Protein AF-A0A9Q4KVQ5-F1 (afdb_monomer_lite)

InterPro domains:
  IPR019215 Protein of unknown function DUF2115 [MF_00763] (69-235)
  IPR019215 Protein of unknown function DUF2115 [PF09888] (71-233)

Radius of gyration: 21.78 Å; chains: 1; bounding box: 65×69×41 Å

Sequence (263 aa):
MAGIFSRLQARIFGNNRPEDTTYRPEIDCIVDTASVTCRDTLPSGQVLPAYRDSLVHIQTFWKTAETSRDKEALLPLLSDHVREYPQETLRQMMVNFERKTRDIPTDYRDPLLTAVHEEIFDTHHRLMTEGSYEGERHWRKTSLREGFTEYCIMVQRATTRKAEEKDPSILSLHYALACYAMYIEDGPGHPVETPFPGGLSVEQDGRIYYCPVRDHADDVPFALCPFCPAVQTTGVHLIRDPQERARIQKQAYIDNYFTNFKG

Organism: NCBI:txid348610

Foldseek 3Di:
DPPPVVVVVDVVDDDDDDDDDDDDDPQPQQQLLLRDPPDPPDQPLDFDPVQPVVLVVLLVLLVCLLPDFFLLVNLLSLLVLLVPDDPVLLVVSLVSNCVVCVPPDCVQSVLLSVQVCCLRPVLNVVSNVVSPDPDDDPRNGPTWDPCSSVLSVLLSVVLRSCSSPDHSVSVSSLSSSLCCQCGVVVHFSTDFQNDGPPQATWHDDPSAIEDCCLVVCPVDRSDCSVRTSHDHQDDLSVDNDPVVSVVVVVVVVVVVVVVVVPD

Secondary structure (DSSP, 8-state):
--SSTHHHHTTTSPPPPP--------TTSSS-TT-----S----SS--GGGHHHHHHHHHHHHHHTT--BHHHHHHHHHHHHHTS-HHHHHHHHHHHHHHHTTS-HHHHHHHHHHHHIIIIIHHHHHHHHHH--S--TTTTPBPPTTHHHHHHHHHHHHHHHHTTS-SHHHHHHHHHHHIIIIIS---SS-TT-EETTTEE-EEETTEEEETTTT-GGGSTT-SGGG-SPEEP-GGGG---HHHHHHHHHHHHHHHHHHHT--

Structure (mmCIF, N/CA/C/O backbone):
data_AF-A0A9Q4KVQ5-F1
#
_entry.id   AF-A0A9Q4KVQ5-F1
#
loop_
_atom_site.group_PDB
_atom_site.id
_atom_site.type_symbol
_atom_site.label_atom_id
_atom_site.label_alt_id
_atom_site.label_comp_id
_atom_site.label_asym_id
_atom_site.label_entity_id
_atom_site.label_seq_id
_atom_site.pdbx_PDB_ins_code
_atom_site.Cartn_x
_atom_site.Cartn_y
_atom_site.Cartn_z
_atom_site.occupancy
_atom_site.B_iso_or_equiv
_atom_site.auth_seq_id
_atom_site.auth_comp_id
_atom_site.auth_asym_id
_atom_site.auth_atom_id
_atom_site.pdbx_PDB_model_num
ATOM 1 N N . MET A 1 1 ? -25.588 -49.553 4.359 1.00 44.09 1 MET A N 1
ATOM 2 C CA . MET A 1 1 ? -25.155 -48.149 4.516 1.00 44.09 1 MET A CA 1
ATOM 3 C C . MET A 1 1 ? -23.630 -48.078 4.639 1.00 44.09 1 MET A C 1
ATOM 5 O O . MET A 1 1 ? -23.123 -47.962 5.740 1.00 44.09 1 MET A O 1
ATOM 9 N N . ALA A 1 2 ? -22.897 -48.207 3.528 1.00 37.19 2 ALA A N 1
ATOM 10 C CA . ALA A 1 2 ? -21.431 -48.031 3.498 1.00 37.19 2 ALA A CA 1
ATOM 11 C C . ALA A 1 2 ? -20.876 -47.740 2.079 1.00 37.19 2 ALA A C 1
ATOM 13 O O . ALA A 1 2 ? -19.680 -47.841 1.848 1.00 37.19 2 ALA A O 1
ATOM 14 N N . GLY A 1 3 ? -21.732 -47.410 1.099 1.00 33.97 3 GLY A N 1
ATOM 15 C CA . GLY A 1 3 ? -21.356 -47.413 -0.328 1.00 33.97 3 GLY A CA 1
ATOM 16 C C . GLY A 1 3 ? -21.439 -46.070 -1.059 1.00 33.97 3 GLY A C 1
ATOM 17 O O . GLY A 1 3 ? -21.139 -46.021 -2.246 1.00 33.97 3 GLY A O 1
ATOM 18 N N . ILE A 1 4 ? -21.852 -44.991 -0.384 1.00 34.69 4 ILE A N 1
ATOM 19 C CA . ILE A 1 4 ? -22.074 -43.674 -1.018 1.00 34.69 4 ILE A CA 1
ATOM 20 C C . ILE A 1 4 ? -20.974 -42.667 -0.630 1.00 34.69 4 ILE A C 1
ATOM 22 O O . ILE A 1 4 ? -20.577 -41.852 -1.456 1.00 34.69 4 ILE A O 1
ATOM 26 N N . PHE A 1 5 ? -20.366 -42.802 0.555 1.00 32.84 5 PHE A N 1
ATOM 27 C CA . PHE A 1 5 ? -19.267 -41.932 1.005 1.00 32.84 5 PHE A CA 1
ATOM 28 C C . PHE A 1 5 ? -17.911 -42.205 0.327 1.00 32.84 5 PHE A C 1
ATOM 30 O O . PHE A 1 5 ? -17.070 -41.316 0.261 1.00 32.84 5 PHE A O 1
ATOM 37 N N . SER A 1 6 ? -17.704 -43.389 -0.259 1.00 34.03 6 SER A N 1
ATOM 38 C CA . SER A 1 6 ? -16.439 -43.742 -0.930 1.00 34.03 6 SER A CA 1
ATOM 39 C C . SER A 1 6 ? -16.289 -43.126 -2.333 1.00 34.03 6 SER A C 1
ATOM 41 O O . SER A 1 6 ? -15.173 -43.006 -2.835 1.00 34.03 6 SER A O 1
ATOM 43 N N . ARG A 1 7 ? -17.384 -42.681 -2.969 1.00 31.86 7 ARG A N 1
ATOM 44 C CA . ARG A 1 7 ? -17.347 -42.123 -4.336 1.00 31.86 7 ARG A CA 1
ATOM 45 C C . ARG A 1 7 ? -17.158 -40.603 -4.397 1.00 31.86 7 ARG A C 1
ATOM 47 O O . ARG A 1 7 ? -16.869 -40.097 -5.477 1.00 31.86 7 ARG A O 1
ATOM 54 N N . LEU A 1 8 ? -17.253 -39.888 -3.270 1.00 31.81 8 LEU A N 1
ATOM 55 C CA . LEU A 1 8 ? -16.943 -38.451 -3.209 1.00 31.81 8 LEU A CA 1
ATOM 56 C C . LEU A 1 8 ? -15.454 -38.156 -2.954 1.00 31.81 8 LEU A C 1
ATOM 58 O O . LEU A 1 8 ? -14.960 -37.143 -3.435 1.00 31.81 8 LEU A O 1
ATOM 62 N N . GLN A 1 9 ? -14.708 -39.045 -2.289 1.00 31.36 9 GLN A N 1
ATOM 63 C CA . GLN A 1 9 ? -13.268 -38.839 -2.051 1.00 31.36 9 GLN A CA 1
ATOM 64 C C . GLN A 1 9 ? -12.399 -39.033 -3.307 1.00 31.36 9 GLN A C 1
ATOM 66 O O . GLN A 1 9 ? -11.375 -38.373 -3.449 1.00 31.36 9 GLN A O 1
ATOM 71 N N . ALA A 1 10 ? -12.824 -39.868 -4.260 1.00 30.77 10 ALA A N 1
ATOM 72 C CA . ALA A 1 10 ? -12.047 -40.163 -5.471 1.00 30.77 10 ALA A CA 1
ATOM 73 C C . ALA A 1 10 ? -12.133 -39.081 -6.570 1.00 30.77 10 ALA A C 1
ATOM 75 O O . ALA A 1 10 ? -11.389 -39.140 -7.544 1.00 30.77 10 ALA A O 1
ATOM 76 N N . ARG A 1 11 ? -13.031 -38.093 -6.436 1.00 32.03 11 ARG A N 1
ATOM 77 C CA . ARG A 1 11 ? -13.127 -36.943 -7.359 1.00 32.03 11 ARG A CA 1
ATOM 78 C C . ARG A 1 11 ? -12.377 -35.700 -6.875 1.00 32.03 11 ARG A C 1
ATOM 80 O O . ARG A 1 11 ? -12.200 -34.780 -7.662 1.00 32.03 11 ARG A O 1
ATOM 87 N N . ILE A 1 12 ? -11.945 -35.686 -5.613 1.00 36.22 12 ILE A N 1
ATOM 88 C CA . ILE A 1 12 ? -11.230 -34.561 -4.991 1.00 36.22 12 ILE A CA 1
ATOM 89 C C . ILE A 1 12 ? -9.706 -34.756 -5.091 1.00 36.22 12 ILE A C 1
ATOM 91 O O . ILE A 1 12 ? -8.974 -33.783 -5.220 1.00 36.22 12 ILE A O 1
ATOM 95 N N . PHE A 1 13 ? -9.229 -36.005 -5.135 1.00 35.38 13 PHE A N 1
ATOM 96 C CA . PHE A 1 13 ? -7.810 -36.340 -5.292 1.00 35.38 13 PHE A CA 1
ATOM 97 C C . PHE A 1 13 ? -7.594 -37.137 -6.582 1.00 35.38 13 PHE A C 1
ATOM 99 O O . PHE A 1 13 ? -7.582 -38.368 -6.587 1.00 35.38 13 PHE A O 1
ATOM 106 N N . GLY A 1 14 ? -7.495 -36.424 -7.704 1.00 29.69 14 GLY A N 1
ATOM 107 C CA . GLY A 1 14 ? -7.170 -37.011 -9.000 1.00 29.69 14 GLY A CA 1
ATOM 108 C C . GLY A 1 14 ? -5.769 -37.628 -9.005 1.00 29.69 14 GLY A C 1
ATOM 109 O O . GLY A 1 14 ? -4.799 -36.998 -8.594 1.00 29.69 14 GLY A O 1
ATOM 110 N N . ASN A 1 15 ? -5.689 -38.869 -9.489 1.00 28.62 15 ASN A N 1
ATOM 111 C CA . ASN A 1 15 ? -4.456 -39.597 -9.779 1.00 28.62 15 ASN A CA 1
ATOM 112 C C . ASN A 1 15 ? -3.503 -38.766 -10.653 1.00 28.62 15 ASN A C 1
ATOM 114 O O . ASN A 1 15 ? -3.808 -38.480 -11.811 1.00 28.62 15 ASN A O 1
ATOM 118 N N . ASN A 1 16 ? -2.321 -38.472 -10.115 1.00 32.53 16 ASN A N 1
ATOM 119 C CA . ASN A 1 16 ? -1.186 -37.936 -10.855 1.00 32.53 16 ASN A CA 1
ATOM 120 C C . ASN A 1 16 ? -0.729 -38.932 -11.935 1.00 32.53 16 ASN A C 1
ATOM 122 O O . ASN A 1 16 ? -0.282 -40.036 -11.619 1.00 32.53 16 ASN A O 1
ATOM 126 N N . ARG A 1 17 ? -0.787 -38.521 -13.206 1.00 29.41 17 ARG A N 1
ATOM 127 C CA . ARG A 1 17 ? 0.141 -39.002 -14.238 1.00 29.41 17 ARG A CA 1
ATOM 128 C C . ARG A 1 17 ? 1.235 -37.943 -14.419 1.00 29.41 17 ARG A C 1
ATOM 130 O O . ARG A 1 17 ? 0.891 -36.764 -14.476 1.00 29.41 17 ARG A O 1
ATOM 137 N N . PRO A 1 18 ? 2.518 -38.331 -14.493 1.00 40.62 18 PRO A N 1
ATOM 138 C CA . PRO A 1 18 ? 3.602 -37.409 -14.782 1.00 40.62 18 PRO A CA 1
ATOM 139 C C . PRO A 1 18 ? 3.714 -37.269 -16.301 1.00 40.62 18 PRO A C 1
ATOM 141 O O . PRO A 1 18 ? 3.852 -38.286 -16.966 1.00 40.62 18 PRO A O 1
ATOM 144 N N . GLU A 1 19 ? 3.584 -36.048 -16.818 1.00 35.78 19 GLU A N 1
ATOM 145 C CA . GLU A 1 19 ? 4.100 -35.545 -18.110 1.00 35.78 19 GLU A CA 1
ATOM 146 C C . GLU A 1 19 ? 3.252 -34.340 -18.544 1.00 35.78 19 GLU A C 1
ATOM 148 O O . GLU A 1 19 ? 2.306 -34.473 -19.310 1.00 35.78 19 GLU A O 1
ATOM 153 N N . ASP A 1 20 ? 3.568 -33.169 -17.988 1.00 29.89 20 ASP A N 1
ATOM 154 C CA . ASP A 1 20 ? 3.761 -31.941 -18.770 1.00 29.89 20 ASP A CA 1
ATOM 155 C C . ASP A 1 20 ? 4.492 -30.924 -17.879 1.00 29.89 20 ASP A C 1
ATOM 157 O O . ASP A 1 20 ? 3.926 -30.225 -17.037 1.00 29.89 20 ASP A O 1
ATOM 161 N N . THR A 1 21 ? 5.816 -30.950 -17.961 1.00 43.81 21 THR A N 1
ATOM 162 C CA . THR A 1 21 ? 6.692 -29.981 -17.312 1.00 43.81 21 THR A CA 1
ATOM 163 C C . THR A 1 21 ? 6.899 -28.826 -18.276 1.00 43.81 21 THR A C 1
ATOM 165 O O . THR A 1 21 ? 7.643 -29.016 -19.233 1.00 43.81 21 THR A O 1
ATOM 168 N N . THR A 1 22 ? 6.297 -27.656 -18.024 1.00 34.09 22 THR A N 1
ATOM 169 C CA . THR A 1 22 ? 6.915 -26.308 -18.168 1.00 34.09 22 THR A CA 1
ATOM 170 C C . THR A 1 22 ? 5.890 -25.166 -18.136 1.00 34.09 22 THR A C 1
ATOM 172 O O . THR A 1 22 ? 5.761 -24.397 -19.077 1.00 34.09 22 THR A O 1
ATOM 175 N N . TYR A 1 23 ? 5.207 -24.977 -17.004 1.00 34.03 23 TYR A N 1
ATOM 176 C CA . TYR A 1 23 ? 4.796 -23.633 -16.579 1.00 34.03 23 TYR A CA 1
ATOM 177 C C . TYR A 1 23 ? 4.537 -23.643 -15.072 1.00 34.03 23 TYR A C 1
ATOM 179 O O . TYR A 1 23 ? 3.523 -24.153 -14.601 1.00 34.03 23 TYR A O 1
ATOM 187 N N . ARG A 1 24 ? 5.495 -23.130 -14.299 1.00 26.45 24 ARG A N 1
ATOM 188 C CA . ARG A 1 24 ? 5.268 -22.738 -12.908 1.00 26.45 24 ARG A CA 1
ATOM 189 C C . ARG A 1 24 ? 5.280 -21.215 -12.907 1.00 26.45 24 ARG A C 1
ATOM 191 O O . ARG A 1 24 ? 6.375 -20.660 -12.941 1.00 26.45 24 ARG A O 1
ATOM 198 N N . PRO A 1 25 ? 4.126 -20.530 -12.943 1.00 36.28 25 PRO A N 1
ATOM 199 C CA . PRO A 1 25 ? 4.148 -19.127 -12.601 1.00 36.28 25 PRO A CA 1
ATOM 200 C C . PRO A 1 25 ? 4.515 -19.094 -11.120 1.00 36.28 25 PRO A C 1
ATOM 202 O O . PRO A 1 25 ? 3.883 -19.755 -10.299 1.00 36.28 25 PRO A O 1
ATOM 205 N N . GLU A 1 26 ? 5.598 -18.415 -10.790 1.00 33.81 26 GLU A N 1
ATOM 206 C CA . GLU A 1 26 ? 5.865 -17.963 -9.433 1.00 33.81 26 GLU A CA 1
ATOM 207 C C . GLU A 1 26 ? 4.667 -17.077 -9.057 1.00 33.81 26 GLU A C 1
ATOM 209 O O . GLU A 1 26 ? 4.559 -15.929 -9.485 1.00 33.81 26 GLU A O 1
ATOM 214 N N . ILE A 1 27 ? 3.687 -17.682 -8.380 1.00 33.88 27 ILE A N 1
ATOM 215 C CA . ILE A 1 27 ? 2.359 -17.119 -8.088 1.00 33.88 27 ILE A CA 1
ATOM 216 C C . ILE A 1 27 ? 2.461 -15.842 -7.233 1.00 33.88 27 ILE A C 1
ATOM 218 O O . ILE A 1 27 ? 1.541 -15.029 -7.235 1.00 33.88 27 ILE A O 1
ATOM 222 N N . ASP A 1 28 ? 3.616 -15.597 -6.616 1.00 34.62 28 ASP A N 1
ATOM 223 C CA . ASP A 1 28 ? 3.754 -14.663 -5.502 1.00 34.62 28 ASP A CA 1
ATOM 224 C C . ASP A 1 28 ? 4.573 -13.395 -5.796 1.00 34.62 28 ASP A C 1
ATOM 226 O O . ASP A 1 28 ? 4.763 -12.557 -4.920 1.00 34.62 28 ASP A O 1
ATOM 230 N N . CYS A 1 29 ? 5.036 -13.193 -7.034 1.00 36.41 29 CYS A N 1
ATOM 231 C CA . CYS A 1 29 ? 5.890 -12.042 -7.382 1.00 36.41 29 CYS A CA 1
ATOM 232 C C . CYS A 1 29 ? 5.187 -10.969 -8.230 1.00 36.41 29 CYS A C 1
ATOM 234 O O . CYS A 1 29 ? 5.808 -9.972 -8.608 1.00 36.41 29 CYS A O 1
ATOM 236 N N . ILE A 1 30 ? 3.919 -11.193 -8.587 1.00 37.50 30 ILE A N 1
ATOM 237 C CA . ILE A 1 30 ? 3.242 -10.420 -9.636 1.00 37.50 30 ILE A CA 1
ATOM 238 C C . ILE A 1 30 ? 2.413 -9.277 -9.050 1.00 37.50 30 ILE A C 1
ATOM 240 O O . ILE A 1 30 ? 2.390 -8.225 -9.669 1.00 37.50 30 ILE A O 1
ATOM 244 N N . VAL A 1 31 ? 1.789 -9.418 -7.876 1.00 42.97 31 VAL A N 1
ATOM 245 C CA . VAL A 1 31 ? 0.803 -8.423 -7.388 1.00 42.97 31 VAL A CA 1
ATOM 246 C C . VAL A 1 31 ? 1.419 -7.331 -6.511 1.00 42.97 31 VAL A C 1
ATOM 248 O O . VAL A 1 31 ? 0.851 -6.257 -6.357 1.00 42.97 31 VAL A O 1
ATOM 251 N N . ASP A 1 32 ? 2.624 -7.539 -5.992 1.00 46.91 32 ASP A N 1
ATOM 252 C CA . ASP A 1 32 ? 3.334 -6.463 -5.321 1.00 46.91 32 ASP A CA 1
ATOM 253 C C . ASP A 1 32 ? 4.036 -5.601 -6.388 1.00 46.91 32 ASP A C 1
ATOM 255 O O . ASP A 1 32 ? 5.058 -5.959 -6.989 1.00 46.91 32 ASP A O 1
ATOM 259 N N . THR A 1 33 ? 3.423 -4.449 -6.677 1.00 44.84 33 THR A N 1
ATOM 260 C CA . THR A 1 33 ? 3.894 -3.490 -7.687 1.00 44.84 33 THR A CA 1
ATOM 261 C C . THR A 1 33 ? 5.347 -3.067 -7.450 1.00 44.84 33 THR A C 1
ATOM 263 O O . THR A 1 33 ? 6.070 -2.737 -8.405 1.00 44.84 33 THR A O 1
ATOM 266 N N . ALA A 1 34 ? 5.826 -3.187 -6.210 1.00 38.66 34 ALA A N 1
ATOM 267 C CA . ALA A 1 34 ? 7.185 -2.888 -5.814 1.00 38.66 34 ALA A CA 1
ATOM 268 C C . ALA A 1 34 ? 8.076 -4.123 -5.591 1.00 38.66 34 ALA A C 1
ATOM 270 O O . ALA A 1 34 ? 9.306 -3.971 -5.592 1.00 38.66 34 ALA A O 1
ATOM 271 N N . SER A 1 35 ? 7.501 -5.332 -5.521 1.00 42.50 35 SER A N 1
ATOM 272 C CA . SER A 1 35 ? 8.243 -6.592 -5.438 1.00 42.50 35 SER A CA 1
ATOM 273 C C . SER A 1 35 ? 9.129 -6.775 -6.655 1.00 42.50 35 SER A C 1
ATOM 275 O O . SER A 1 35 ? 8.736 -6.931 -7.815 1.00 42.50 35 SER A O 1
ATOM 277 N N . VAL A 1 36 ? 10.403 -6.639 -6.363 1.00 42.12 36 VAL A N 1
ATOM 278 C CA . VAL A 1 36 ? 11.512 -6.722 -7.279 1.00 42.12 36 VAL A CA 1
ATOM 279 C C . VAL A 1 36 ? 11.612 -8.190 -7.670 1.00 42.12 36 VAL A C 1
ATOM 281 O O . VAL A 1 36 ? 11.824 -9.034 -6.809 1.00 42.12 36 VAL A O 1
ATOM 284 N N . THR A 1 37 ? 11.606 -8.498 -8.965 1.00 35.88 37 THR A N 1
ATOM 285 C CA . THR A 1 37 ? 12.556 -9.506 -9.436 1.00 35.88 37 THR A CA 1
ATOM 286 C C . THR A 1 37 ? 13.933 -8.951 -9.081 1.00 35.88 37 THR A C 1
ATOM 288 O O . THR A 1 37 ? 14.510 -8.161 -9.848 1.00 35.88 37 THR A O 1
ATOM 291 N N . CYS A 1 38 ? 14.392 -9.219 -7.853 1.00 39.53 38 CYS A N 1
ATOM 292 C CA . CYS A 1 38 ? 15.790 -9.074 -7.495 1.00 39.53 38 CYS A CA 1
ATOM 293 C C . CYS A 1 38 ? 16.528 -9.808 -8.607 1.00 39.53 38 CYS A C 1
ATOM 295 O O . CYS A 1 38 ? 16.206 -10.950 -8.929 1.00 39.53 38 CYS A O 1
ATOM 297 N N . ARG A 1 39 ? 17.467 -9.132 -9.272 1.00 36.66 39 ARG A N 1
ATOM 298 C CA . ARG A 1 39 ? 18.471 -9.912 -9.992 1.00 36.66 39 ARG A CA 1
ATOM 299 C C . ARG A 1 39 ? 19.071 -10.859 -8.953 1.00 36.66 39 ARG A C 1
ATOM 301 O O . ARG A 1 39 ? 19.163 -10.475 -7.789 1.00 36.66 39 ARG A O 1
ATOM 308 N N . ASP A 1 40 ? 19.558 -12.017 -9.377 1.00 41.47 40 ASP A N 1
ATOM 309 C CA . ASP A 1 40 ? 20.418 -12.898 -8.573 1.00 41.47 40 ASP A CA 1
ATOM 310 C C . ASP A 1 40 ? 21.764 -12.230 -8.194 1.00 41.47 40 ASP A C 1
ATOM 312 O O . ASP A 1 40 ? 22.817 -12.858 -8.128 1.00 41.47 40 ASP A O 1
ATOM 316 N N . THR A 1 41 ? 21.784 -10.913 -7.999 1.00 48.81 41 THR A N 1
ATOM 317 C CA . THR A 1 41 ? 22.827 -10.203 -7.290 1.00 48.81 41 THR A CA 1
ATOM 318 C C . THR A 1 41 ? 22.609 -10.462 -5.813 1.00 48.81 41 THR A C 1
ATOM 320 O O . THR A 1 41 ? 21.662 -9.952 -5.219 1.00 48.81 41 THR A O 1
ATOM 323 N N . LEU A 1 42 ? 23.491 -11.272 -5.231 1.00 56.12 42 LEU A N 1
ATOM 324 C CA . LEU A 1 42 ? 23.605 -11.398 -3.784 1.00 56.12 42 LEU A CA 1
ATOM 325 C C . LEU A 1 42 ? 23.616 -9.989 -3.161 1.00 56.12 42 LEU A C 1
ATOM 327 O O . LEU A 1 42 ? 24.378 -9.142 -3.646 1.00 56.12 42 LEU A O 1
ATOM 331 N N . PRO A 1 43 ? 22.794 -9.730 -2.126 1.00 61.50 43 PRO A N 1
ATOM 332 C CA . PRO A 1 43 ? 22.801 -8.453 -1.430 1.00 61.50 43 PRO A CA 1
ATOM 333 C C . PRO A 1 43 ? 24.232 -8.134 -1.007 1.00 61.50 43 PRO A C 1
ATOM 335 O O . PRO A 1 43 ? 24.918 -8.975 -0.420 1.00 61.50 43 PRO A O 1
ATOM 338 N N . SER A 1 44 ? 24.707 -6.937 -1.344 1.00 68.69 44 SER A N 1
ATOM 339 C CA . SER A 1 44 ? 26.061 -6.512 -0.984 1.00 68.69 44 SER A CA 1
ATOM 340 C C . SER A 1 44 ? 26.217 -6.367 0.536 1.00 68.69 44 SER A C 1
ATOM 342 O O . SER A 1 44 ? 27.344 -6.295 1.030 1.00 68.69 44 SER A O 1
ATOM 344 N N . GLY A 1 45 ? 25.096 -6.282 1.272 1.00 77.31 45 GLY A N 1
ATOM 345 C CA . GLY A 1 45 ? 25.050 -5.935 2.689 1.00 77.31 45 GLY A CA 1
ATOM 346 C C . GLY A 1 45 ? 25.432 -4.477 2.951 1.00 77.31 45 GLY A C 1
ATOM 347 O O . GLY A 1 45 ? 25.642 -4.093 4.102 1.00 77.31 45 GLY A O 1
ATOM 348 N N . GLN A 1 46 ? 25.582 -3.663 1.899 1.00 84.81 46 GLN A N 1
ATOM 349 C CA . GLN A 1 46 ? 25.982 -2.264 1.984 1.00 84.81 46 GLN A CA 1
ATOM 350 C C . GLN A 1 46 ? 25.120 -1.394 1.071 1.00 84.81 46 GLN A C 1
ATOM 352 O O . GLN A 1 46 ? 25.073 -1.578 -0.145 1.00 84.81 46 GLN A O 1
ATOM 357 N N . VAL A 1 47 ? 24.500 -0.372 1.660 1.00 87.62 47 VAL A N 1
ATOM 358 C CA . VAL A 1 47 ? 23.731 0.634 0.920 1.00 87.62 47 VAL A CA 1
ATOM 359 C C . VAL A 1 47 ? 24.635 1.356 -0.078 1.00 87.62 47 VAL A C 1
ATOM 361 O O . VAL A 1 47 ? 25.688 1.901 0.289 1.00 87.62 47 VAL A O 1
ATOM 364 N N . LEU A 1 48 ? 24.195 1.402 -1.336 1.00 85.31 48 LEU A N 1
ATOM 365 C CA . LEU A 1 48 ? 24.922 2.085 -2.399 1.00 85.31 48 LEU A CA 1
ATOM 366 C C . LEU A 1 48 ? 25.002 3.589 -2.092 1.00 85.31 48 LEU A C 1
ATOM 368 O O . LEU A 1 48 ? 23.979 4.194 -1.765 1.00 85.31 48 LEU A O 1
ATOM 372 N N . PRO A 1 49 ? 26.182 4.235 -2.221 1.00 91.44 49 PRO A N 1
ATOM 373 C CA . PRO A 1 49 ? 26.346 5.651 -1.887 1.00 91.44 49 PRO A CA 1
ATOM 374 C C . PRO A 1 49 ? 25.331 6.579 -2.563 1.00 91.44 49 PRO A C 1
ATOM 376 O O . PRO A 1 49 ? 24.875 7.527 -1.935 1.00 91.44 49 PRO A O 1
ATOM 379 N N . ALA A 1 50 ? 24.933 6.263 -3.800 1.00 92.62 50 ALA A N 1
ATOM 380 C CA . ALA A 1 50 ? 23.961 7.032 -4.576 1.00 92.62 50 ALA A CA 1
ATOM 381 C C . ALA A 1 50 ? 22.545 7.071 -3.966 1.00 92.62 50 ALA A C 1
ATOM 383 O O . ALA A 1 50 ? 21.770 7.950 -4.324 1.00 92.62 50 ALA A O 1
ATOM 384 N N . TYR A 1 51 ? 22.203 6.142 -3.066 1.00 93.56 51 TYR A N 1
ATOM 385 C CA . TYR A 1 51 ? 20.860 6.011 -2.481 1.00 93.56 51 TYR A CA 1
ATOM 386 C C . TYR A 1 51 ? 20.826 6.281 -0.973 1.00 93.56 51 TYR A C 1
ATOM 388 O O . TYR A 1 51 ? 19.809 6.048 -0.327 1.00 93.56 51 TYR A O 1
ATOM 396 N N . ARG A 1 52 ? 21.930 6.760 -0.383 1.00 93.88 52 ARG A N 1
ATOM 397 C CA . ARG A 1 52 ? 21.989 7.040 1.060 1.00 93.88 52 ARG A CA 1
ATOM 398 C C . ARG A 1 52 ? 21.036 8.154 1.464 1.00 93.88 52 ARG A C 1
ATOM 400 O O . ARG A 1 52 ? 20.306 7.985 2.432 1.00 93.88 52 ARG A O 1
ATOM 407 N N . ASP A 1 53 ? 21.019 9.251 0.714 1.00 94.81 53 ASP A N 1
ATOM 408 C CA . ASP A 1 53 ? 20.203 10.416 1.062 1.00 94.81 53 ASP A CA 1
ATOM 409 C C . ASP A 1 53 ? 18.706 10.104 0.934 1.00 94.81 53 ASP A C 1
ATOM 411 O O . ASP A 1 53 ? 17.938 10.399 1.850 1.00 94.81 53 ASP A O 1
ATOM 415 N N . SER A 1 54 ? 18.297 9.422 -0.146 1.00 93.88 54 SER A N 1
ATOM 416 C CA . SER A 1 54 ? 16.905 8.984 -0.308 1.00 93.88 54 SER A CA 1
ATOM 417 C C . SER A 1 54 ? 16.499 7.988 0.778 1.00 93.88 54 SER A C 1
ATOM 419 O O . SER A 1 54 ? 15.421 8.119 1.355 1.00 93.88 54 SER A O 1
ATOM 421 N N . LEU A 1 55 ? 17.374 7.040 1.131 1.00 96.38 55 LEU A N 1
ATOM 422 C CA . LEU A 1 55 ? 17.111 6.102 2.219 1.00 96.38 55 LEU A CA 1
ATOM 423 C C . LEU A 1 55 ? 16.972 6.807 3.576 1.00 96.38 55 LEU A C 1
ATOM 425 O O . LEU A 1 55 ? 16.055 6.481 4.323 1.00 96.38 55 LEU A O 1
ATOM 429 N N . VAL A 1 56 ? 17.839 7.771 3.900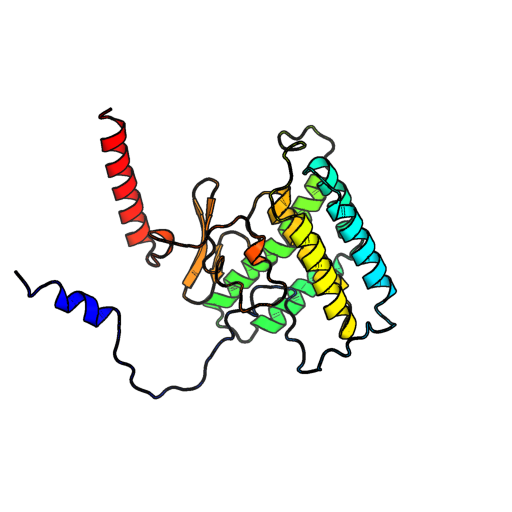 1.00 97.38 56 VAL A N 1
ATOM 430 C CA . VAL A 1 56 ? 17.759 8.537 5.158 1.00 97.38 56 VAL A CA 1
ATOM 431 C C . VAL A 1 56 ? 16.445 9.308 5.243 1.00 97.38 56 VAL A C 1
ATOM 433 O O . VAL A 1 56 ? 15.800 9.299 6.294 1.00 97.38 56 VAL A O 1
ATOM 436 N N . HIS A 1 57 ? 16.023 9.937 4.145 1.00 96.75 57 HIS A N 1
ATOM 437 C CA . HIS A 1 57 ? 14.743 10.643 4.068 1.00 96.75 57 HIS A CA 1
ATOM 438 C C . HIS A 1 57 ? 13.559 9.704 4.332 1.00 96.75 57 HIS A C 1
ATOM 440 O O . HIS A 1 57 ? 12.750 9.949 5.228 1.00 96.75 57 HIS A O 1
ATOM 446 N N . ILE A 1 58 ? 13.524 8.565 3.634 1.00 97.31 58 ILE A N 1
ATOM 447 C CA . ILE A 1 58 ? 12.506 7.516 3.798 1.00 97.31 58 ILE A CA 1
ATOM 448 C C . ILE A 1 58 ? 12.483 6.985 5.239 1.00 97.31 58 ILE A C 1
ATOM 450 O O . ILE A 1 58 ? 11.424 6.909 5.860 1.00 97.31 58 ILE A O 1
ATOM 454 N N . GLN A 1 59 ? 13.642 6.646 5.806 1.00 98.06 59 GLN A N 1
ATOM 455 C CA . GLN A 1 59 ? 13.742 6.136 7.177 1.00 98.06 59 GLN A CA 1
ATOM 456 C C . GLN A 1 59 ? 13.271 7.165 8.207 1.00 98.06 59 GLN A C 1
ATOM 458 O O . GLN A 1 59 ? 12.591 6.809 9.168 1.00 98.06 59 GLN A O 1
ATOM 463 N N . THR A 1 60 ? 13.601 8.441 8.001 1.00 98.12 60 THR A N 1
ATOM 464 C CA . THR A 1 60 ? 13.168 9.530 8.884 1.00 98.12 60 THR A CA 1
ATOM 465 C C . THR A 1 60 ? 11.650 9.660 8.880 1.00 98.12 60 THR A C 1
ATOM 467 O O . THR A 1 60 ? 11.047 9.730 9.951 1.00 98.12 60 THR A O 1
ATOM 470 N N . PHE A 1 61 ? 11.023 9.621 7.700 1.00 98.25 61 PHE A N 1
ATOM 471 C CA . PHE A 1 61 ? 9.567 9.630 7.586 1.00 98.25 61 PHE A CA 1
ATOM 472 C C . PHE A 1 61 ? 8.931 8.456 8.342 1.00 98.25 61 PHE A C 1
ATOM 474 O O . PHE A 1 61 ? 8.110 8.679 9.231 1.00 98.25 61 PHE A O 1
ATOM 481 N N . TRP A 1 62 ? 9.336 7.215 8.049 1.00 98.25 62 TRP A N 1
ATOM 482 C CA . TRP A 1 62 ? 8.707 6.030 8.646 1.00 98.25 62 TRP A CA 1
ATOM 483 C C . TRP A 1 62 ? 8.922 5.931 10.157 1.00 98.25 62 TRP A C 1
ATOM 485 O O . TRP A 1 62 ? 8.030 5.471 10.866 1.00 98.25 62 TRP A O 1
ATOM 495 N N . LYS A 1 63 ? 10.055 6.424 10.668 1.00 97.94 63 LYS A N 1
ATOM 496 C CA . LYS A 1 63 ? 10.309 6.521 12.110 1.00 97.94 63 LYS A CA 1
ATOM 497 C C . LYS A 1 63 ? 9.412 7.553 12.792 1.00 97.94 63 LYS A C 1
ATOM 499 O O . LYS A 1 63 ? 8.977 7.336 13.919 1.00 97.94 63 LYS A O 1
ATOM 504 N N . THR A 1 64 ? 9.121 8.667 12.124 1.00 97.94 64 THR A N 1
ATOM 505 C CA . THR A 1 64 ? 8.139 9.642 12.614 1.00 97.94 64 THR A CA 1
ATOM 506 C C . THR A 1 64 ? 6.728 9.057 12.564 1.00 97.94 64 THR A C 1
ATOM 508 O O . THR A 1 64 ? 6.017 9.109 13.568 1.00 97.94 64 THR A O 1
ATOM 511 N N . ALA A 1 65 ? 6.344 8.445 11.440 1.00 97.44 65 ALA A N 1
ATOM 512 C CA . ALA A 1 65 ? 5.030 7.835 11.248 1.00 97.44 65 ALA A CA 1
ATOM 513 C C . ALA A 1 65 ? 4.740 6.744 12.290 1.00 97.44 65 ALA A C 1
ATOM 515 O O . ALA A 1 65 ? 3.632 6.688 12.803 1.00 97.44 65 ALA A O 1
ATOM 516 N N . GLU A 1 66 ? 5.738 5.943 12.681 1.00 97.06 66 GLU A N 1
ATOM 517 C CA . GLU A 1 66 ? 5.644 4.926 13.745 1.00 97.06 66 GLU A CA 1
ATOM 518 C C . GLU A 1 66 ? 5.093 5.469 15.079 1.00 97.06 66 GLU A C 1
ATOM 520 O O . GLU A 1 66 ? 4.507 4.725 15.868 1.00 97.06 66 GLU A O 1
ATOM 525 N N . THR A 1 67 ? 5.260 6.768 15.343 1.00 96.12 67 THR A N 1
ATOM 526 C CA . THR A 1 67 ? 4.787 7.401 16.582 1.00 96.12 67 THR A CA 1
ATOM 527 C C . THR A 1 67 ? 3.307 7.801 16.544 1.00 96.12 67 THR A C 1
ATOM 529 O O . THR A 1 67 ? 2.734 8.090 17.600 1.00 96.12 67 THR A O 1
ATOM 532 N N . SER A 1 68 ? 2.670 7.785 15.367 1.00 95.75 68 SER A N 1
ATOM 533 C CA . SER A 1 68 ? 1.248 8.090 15.200 1.00 95.75 68 SER A CA 1
ATOM 534 C C . SER A 1 68 ? 0.376 7.077 15.945 1.00 95.75 68 SER A C 1
ATOM 536 O O . SER A 1 68 ? 0.616 5.871 15.919 1.00 95.75 68 SER A O 1
ATOM 538 N N . ARG A 1 69 ? -0.651 7.573 16.643 1.00 92.00 69 ARG A N 1
ATOM 539 C CA . ARG A 1 69 ? -1.571 6.744 17.449 1.00 92.00 69 ARG A CA 1
ATOM 540 C C . ARG A 1 69 ? -2.950 6.590 16.823 1.00 92.00 69 ARG A C 1
ATOM 542 O O . ARG A 1 69 ? -3.641 5.608 17.088 1.00 92.00 69 ARG A O 1
ATOM 549 N N . ASP A 1 70 ? -3.334 7.542 15.990 1.00 94.25 70 ASP A N 1
ATOM 550 C CA . ASP A 1 70 ? -4.629 7.607 15.334 1.00 94.25 70 ASP A CA 1
ATOM 551 C C . ASP A 1 70 ? -4.483 8.082 13.885 1.00 94.25 70 ASP A C 1
ATOM 553 O O . ASP A 1 70 ? -3.409 8.488 13.422 1.00 94.25 70 ASP A O 1
ATOM 557 N N . LYS A 1 71 ? -5.591 7.973 13.155 1.00 94.75 71 LYS A N 1
ATOM 558 C CA . LYS A 1 71 ? -5.664 8.339 11.742 1.00 94.75 71 LYS A CA 1
ATOM 559 C C . LYS A 1 71 ? -5.495 9.844 11.520 1.00 94.75 71 LYS A C 1
ATOM 561 O O . LYS A 1 71 ? -4.950 10.237 10.492 1.00 94.75 71 LYS A O 1
ATOM 566 N N . GLU A 1 72 ? -5.933 10.675 12.467 1.00 92.00 72 GLU A N 1
ATOM 567 C CA . GLU A 1 72 ? -5.781 12.136 12.422 1.00 92.00 72 GLU A CA 1
ATOM 568 C C . GLU A 1 72 ? -4.312 12.568 12.466 1.00 92.00 72 GLU A C 1
ATOM 570 O O . GLU A 1 72 ? -3.927 13.462 11.717 1.00 92.00 72 GLU A O 1
ATOM 575 N N . ALA A 1 73 ? -3.476 11.900 13.263 1.00 93.69 73 ALA A N 1
ATOM 576 C CA . ALA A 1 73 ? -2.040 12.150 13.288 1.00 93.69 73 ALA A CA 1
ATOM 577 C C . ALA A 1 73 ? -1.315 11.604 12.044 1.00 93.69 73 ALA A C 1
ATOM 579 O O . ALA A 1 73 ? -0.352 12.210 11.580 1.00 93.69 73 ALA A O 1
ATOM 580 N N . LEU A 1 74 ? -1.735 10.448 11.515 1.00 96.69 74 LEU A N 1
ATOM 581 C CA . LEU A 1 74 ? -1.044 9.780 10.405 1.00 96.69 74 LEU A CA 1
ATOM 582 C C . LEU A 1 74 ? -1.358 10.391 9.031 1.00 96.69 74 LEU A C 1
ATOM 584 O O . LEU A 1 74 ? -0.447 10.553 8.220 1.00 96.69 74 LEU A O 1
ATOM 588 N N . LEU A 1 75 ? -2.622 10.726 8.756 1.00 96.31 75 LEU A N 1
ATOM 589 C CA . LEU A 1 75 ? -3.063 11.214 7.444 1.00 96.31 75 LEU A CA 1
ATOM 590 C C . LEU A 1 75 ? -2.234 12.399 6.907 1.00 96.31 75 LEU A C 1
ATOM 592 O O . LEU A 1 75 ? -1.755 12.289 5.777 1.00 96.31 75 LEU A O 1
ATOM 596 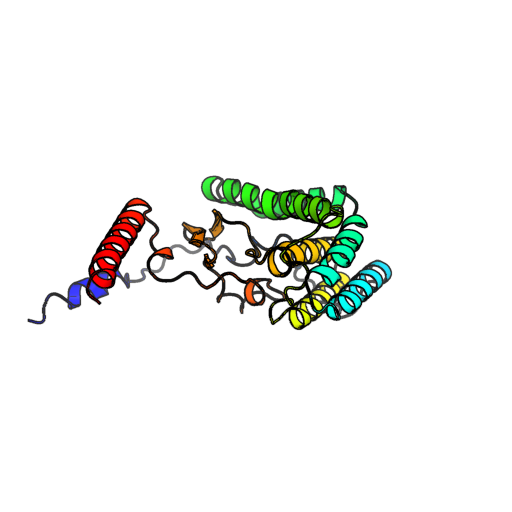N N . PRO A 1 76 ? -2.041 13.512 7.648 1.00 95.19 76 PRO A N 1
ATOM 597 C CA . PRO A 1 76 ? -1.295 14.652 7.125 1.00 95.19 76 PRO A CA 1
ATOM 598 C C . PRO A 1 76 ? 0.163 14.285 6.840 1.00 95.19 76 PRO A C 1
ATOM 600 O O . PRO A 1 76 ? 0.635 14.560 5.739 1.00 95.19 76 PRO A O 1
ATOM 603 N N . LEU A 1 77 ? 0.827 13.564 7.757 1.00 97.19 77 LEU A N 1
ATOM 604 C CA . LEU A 1 77 ? 2.206 13.090 7.576 1.00 97.19 77 LEU A CA 1
ATOM 605 C C . LEU A 1 77 ? 2.351 12.265 6.295 1.00 97.19 77 LEU A C 1
ATOM 607 O O . LEU A 1 77 ? 3.269 12.486 5.507 1.00 97.19 77 LEU A O 1
ATOM 611 N N . LEU A 1 78 ? 1.433 11.323 6.081 1.00 97.88 78 LEU A N 1
ATOM 612 C CA . LEU A 1 78 ? 1.444 10.454 4.913 1.00 97.88 78 LEU A CA 1
ATOM 613 C C . LEU A 1 78 ? 1.163 11.236 3.625 1.00 97.88 78 LEU A C 1
ATOM 615 O O . LEU A 1 78 ? 1.830 11.013 2.616 1.00 97.88 78 LEU A O 1
ATOM 619 N N . SER A 1 79 ? 0.212 12.173 3.661 1.00 97.75 79 SER A N 1
ATOM 620 C CA . SER A 1 79 ? -0.119 13.012 2.508 1.00 97.75 79 SER A CA 1
ATOM 621 C C . SER A 1 79 ? 1.036 13.935 2.113 1.00 97.75 79 SER A C 1
ATOM 623 O O . SER A 1 79 ? 1.322 14.072 0.926 1.00 97.75 79 SER A O 1
ATOM 625 N N . ASP A 1 80 ? 1.743 14.510 3.088 1.00 97.25 80 ASP A N 1
ATOM 626 C CA . ASP A 1 80 ? 2.902 15.364 2.843 1.00 97.25 80 ASP A CA 1
ATOM 627 C C . ASP A 1 80 ? 4.056 14.547 2.263 1.00 97.25 80 ASP A C 1
ATOM 629 O O . ASP A 1 80 ? 4.620 14.938 1.244 1.00 97.25 80 ASP A O 1
ATOM 633 N N . HIS A 1 81 ? 4.333 13.367 2.827 1.00 97.31 81 HIS A N 1
ATOM 634 C CA . HIS A 1 81 ? 5.364 12.473 2.306 1.00 97.31 81 HIS A CA 1
ATOM 635 C C . HIS A 1 81 ? 5.082 12.028 0.869 1.00 97.31 81 HIS A C 1
ATOM 637 O O . HIS A 1 81 ? 5.966 12.075 0.019 1.00 97.31 81 HIS A O 1
ATOM 643 N N . VAL A 1 82 ? 3.846 11.621 0.560 1.00 97.88 82 VAL A N 1
ATOM 644 C CA . VAL A 1 82 ? 3.479 11.206 -0.803 1.00 97.88 82 VAL A CA 1
ATOM 645 C C . VAL A 1 82 ? 3.550 12.379 -1.788 1.00 97.88 82 VAL A C 1
ATOM 647 O O . VAL A 1 82 ? 3.940 12.179 -2.938 1.00 97.88 82 VAL A O 1
ATOM 650 N N . ARG A 1 83 ? 3.259 13.610 -1.346 1.00 96.62 83 ARG A N 1
ATOM 651 C CA . ARG A 1 83 ? 3.333 14.819 -2.183 1.00 96.62 83 ARG A CA 1
ATOM 652 C C . ARG A 1 83 ? 4.758 15.162 -2.632 1.00 96.62 83 ARG A C 1
ATOM 654 O O . ARG A 1 83 ? 4.920 15.842 -3.643 1.00 96.62 83 ARG A O 1
ATOM 661 N N . GLU A 1 84 ? 5.781 14.702 -1.916 1.00 95.81 84 GLU A N 1
ATOM 662 C CA . GLU A 1 84 ? 7.188 14.921 -2.283 1.00 95.81 84 GLU A CA 1
ATOM 663 C C . GLU A 1 84 ? 7.619 14.108 -3.514 1.00 95.81 84 GLU A C 1
ATOM 665 O O . GLU A 1 84 ? 8.590 14.471 -4.184 1.00 95.81 84 GLU A O 1
ATOM 670 N N . TYR A 1 85 ? 6.907 13.027 -3.847 1.00 94.56 85 TYR A N 1
ATOM 671 C CA . TYR A 1 85 ? 7.228 12.212 -5.014 1.00 94.56 85 TYR A CA 1
ATOM 672 C C . TYR A 1 85 ? 6.724 12.884 -6.302 1.00 94.56 85 TYR A C 1
ATOM 674 O O . TYR A 1 85 ? 5.551 13.256 -6.396 1.00 94.56 85 TYR A O 1
ATOM 682 N N . PRO A 1 86 ? 7.561 12.984 -7.353 1.00 92.75 86 PRO A N 1
ATOM 683 C CA . PRO A 1 86 ? 7.104 13.427 -8.666 1.00 92.75 86 PRO A CA 1
ATOM 684 C C . PRO A 1 86 ? 5.981 12.529 -9.194 1.00 92.75 86 PRO A C 1
ATOM 686 O O . PRO A 1 86 ? 6.041 11.307 -9.035 1.00 92.75 86 PRO A O 1
ATOM 689 N N . GLN A 1 87 ? 5.002 13.105 -9.895 1.00 89.50 87 GLN A N 1
ATOM 690 C CA . GLN A 1 87 ? 3.883 12.361 -10.497 1.00 89.50 87 GLN A CA 1
ATOM 691 C C . GLN A 1 87 ? 4.362 11.303 -11.507 1.00 89.50 87 GLN A C 1
ATOM 693 O O . GLN A 1 87 ? 3.738 10.259 -11.698 1.00 89.50 87 GLN A O 1
ATOM 698 N N . GLU A 1 88 ? 5.520 11.534 -12.123 1.00 92.00 88 GLU A N 1
ATOM 699 C CA . GLU A 1 88 ? 6.221 10.589 -12.990 1.00 92.00 88 GLU A CA 1
ATOM 700 C C . GLU A 1 88 ? 6.566 9.280 -12.265 1.00 92.00 88 GLU A C 1
ATOM 702 O O . GLU A 1 88 ? 6.625 8.235 -12.909 1.00 92.00 88 GLU A O 1
ATOM 707 N N . THR A 1 89 ? 6.724 9.303 -10.939 1.00 91.88 89 THR A N 1
ATOM 708 C CA . THR A 1 89 ? 7.003 8.115 -10.118 1.00 91.88 89 THR A CA 1
ATOM 709 C C . THR A 1 89 ? 5.823 7.143 -10.124 1.00 91.88 89 THR A C 1
ATOM 711 O O . THR A 1 89 ? 6.029 5.946 -10.320 1.00 91.88 89 THR A O 1
ATOM 714 N N . LEU A 1 90 ? 4.586 7.646 -10.007 1.00 93.06 90 LEU A N 1
ATOM 715 C CA . LEU A 1 90 ? 3.363 6.830 -10.087 1.00 93.06 90 LEU A CA 1
ATOM 716 C C . LEU A 1 90 ? 3.219 6.196 -11.476 1.00 93.06 90 LEU A C 1
ATOM 718 O O . LEU A 1 90 ? 2.976 4.998 -11.609 1.00 93.06 90 LEU A O 1
ATOM 722 N N . ARG A 1 91 ? 3.464 6.977 -12.537 1.00 94.31 91 ARG A N 1
ATOM 723 C CA . ARG A 1 91 ? 3.481 6.443 -13.912 1.00 94.31 91 ARG A CA 1
ATOM 724 C C . ARG A 1 91 ? 4.563 5.381 -14.083 1.00 94.31 91 ARG A C 1
ATOM 726 O O . ARG A 1 91 ? 4.335 4.362 -14.728 1.00 94.31 91 ARG A O 1
ATOM 733 N N . GLN A 1 92 ? 5.733 5.592 -13.483 1.00 92.69 92 GLN A N 1
ATOM 734 C CA . GLN A 1 92 ? 6.832 4.640 -13.547 1.00 92.69 92 GLN A CA 1
ATOM 735 C C . GLN A 1 92 ? 6.507 3.325 -12.823 1.00 92.69 92 GLN A C 1
ATOM 737 O O . GLN A 1 92 ? 6.949 2.273 -13.296 1.00 92.69 92 GLN A O 1
ATOM 742 N N . MET A 1 93 ? 5.732 3.358 -11.731 1.00 93.25 93 MET A N 1
ATOM 743 C CA . MET A 1 93 ? 5.191 2.153 -11.087 1.00 93.25 93 MET A CA 1
ATOM 744 C C . MET A 1 93 ? 4.342 1.349 -12.073 1.00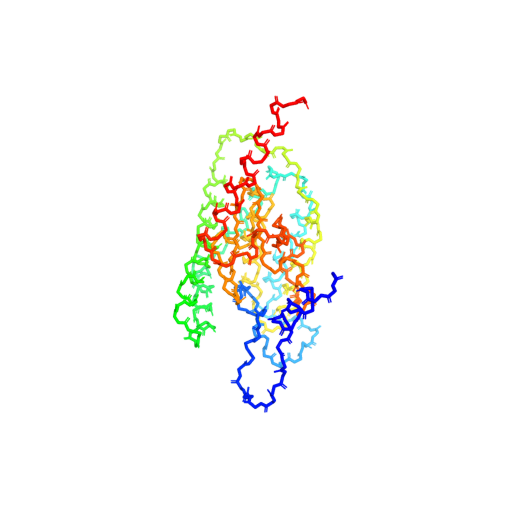 93.25 93 MET A C 1
ATOM 746 O O . MET A 1 93 ? 4.624 0.169 -12.284 1.00 93.25 93 MET A O 1
ATOM 750 N N . MET A 1 94 ? 3.397 2.005 -12.754 1.00 93.12 94 MET A N 1
ATOM 751 C CA . MET A 1 94 ? 2.532 1.347 -13.737 1.00 93.12 94 MET A CA 1
ATOM 752 C C . MET A 1 94 ? 3.331 0.750 -14.905 1.00 93.12 94 MET A C 1
ATOM 754 O O . MET A 1 94 ? 3.202 -0.432 -15.206 1.00 93.12 94 MET A O 1
ATOM 758 N N . VAL A 1 95 ? 4.259 1.513 -15.493 1.00 91.75 95 VAL A N 1
ATOM 759 C CA . VAL A 1 95 ? 5.134 1.026 -16.580 1.00 91.75 95 VAL A CA 1
ATOM 760 C C . VAL A 1 95 ? 5.976 -0.176 -16.139 1.00 91.75 95 VAL A C 1
ATOM 762 O O . VAL A 1 95 ? 6.223 -1.106 -16.912 1.00 91.75 95 VAL A O 1
ATOM 765 N N . ASN A 1 96 ? 6.465 -0.168 -14.896 1.00 89.44 96 ASN A N 1
ATOM 766 C CA . ASN A 1 96 ? 7.207 -1.302 -14.354 1.00 89.44 96 ASN A CA 1
ATOM 767 C C . ASN A 1 96 ? 6.321 -2.541 -14.232 1.00 89.44 96 ASN A C 1
ATOM 769 O O . ASN A 1 96 ? 6.793 -3.637 -14.537 1.00 89.44 96 ASN A O 1
ATOM 773 N N . PHE A 1 97 ? 5.075 -2.362 -13.805 1.00 89.06 97 PHE A N 1
ATOM 774 C CA . PHE A 1 97 ? 4.108 -3.434 -13.646 1.00 89.06 97 PHE A CA 1
ATOM 775 C C . PHE A 1 97 ? 3.667 -4.028 -14.991 1.00 89.06 97 PHE A C 1
ATOM 777 O O . PHE A 1 97 ? 3.769 -5.239 -15.187 1.00 89.06 97 PHE A O 1
ATOM 784 N N . GLU A 1 98 ? 3.291 -3.192 -15.962 1.00 90.88 98 GLU A N 1
ATOM 785 C CA . GLU A 1 98 ? 2.950 -3.613 -17.331 1.00 90.88 98 GLU A CA 1
ATOM 786 C C . GLU A 1 98 ? 4.075 -4.432 -17.966 1.00 90.88 98 GLU A C 1
ATOM 788 O O . GLU A 1 98 ? 3.851 -5.489 -18.553 1.00 90.88 98 GLU A O 1
ATOM 793 N N . ARG A 1 99 ? 5.326 -3.986 -17.800 1.00 89.69 99 ARG A N 1
ATOM 794 C CA . ARG A 1 99 ? 6.487 -4.707 -18.330 1.00 89.69 99 ARG A CA 1
ATOM 795 C C . ARG A 1 99 ? 6.652 -6.093 -17.702 1.00 89.69 99 ARG A C 1
ATOM 797 O O . ARG A 1 99 ? 7.074 -7.004 -18.408 1.00 89.69 99 ARG A O 1
ATOM 804 N N . LYS A 1 100 ? 6.365 -6.253 -16.404 1.00 85.69 100 LYS A N 1
ATOM 805 C CA . LYS A 1 100 ? 6.448 -7.549 -15.702 1.00 85.69 100 LYS A CA 1
ATOM 806 C C . LYS A 1 100 ? 5.323 -8.496 -16.114 1.00 85.69 100 LYS A C 1
ATOM 808 O O . LYS A 1 100 ? 5.534 -9.700 -16.175 1.00 85.69 100 LYS A O 1
ATOM 813 N N . THR A 1 101 ? 4.145 -7.954 -16.401 1.00 87.44 101 THR A N 1
ATOM 814 C CA . THR A 1 101 ? 2.939 -8.735 -16.699 1.00 87.44 101 THR A CA 1
ATOM 815 C C . THR A 1 101 ? 2.695 -8.936 -18.195 1.00 87.44 101 THR A C 1
ATOM 817 O O . THR A 1 101 ? 1.743 -9.612 -18.578 1.00 87.44 101 THR A O 1
ATOM 820 N N . ARG A 1 102 ? 3.571 -8.404 -19.060 1.00 89.31 102 ARG A N 1
ATOM 821 C CA . ARG A 1 102 ? 3.420 -8.422 -20.526 1.00 89.31 102 ARG A CA 1
ATOM 822 C C . ARG A 1 102 ? 3.197 -9.818 -21.122 1.00 89.31 102 ARG A C 1
ATOM 824 O O . ARG A 1 102 ? 2.486 -9.931 -22.116 1.00 89.31 102 ARG A O 1
ATOM 831 N N . ASP A 1 103 ? 3.796 -10.840 -20.511 1.00 89.19 103 ASP A N 1
ATOM 832 C CA . ASP A 1 103 ? 3.822 -12.221 -21.006 1.00 89.19 103 ASP A CA 1
ATOM 833 C C . ASP A 1 103 ? 2.697 -13.089 -20.391 1.00 89.19 103 ASP A C 1
ATOM 835 O O . ASP A 1 103 ? 2.606 -14.284 -20.664 1.00 89.19 103 ASP A O 1
ATOM 839 N N . ILE A 1 104 ? 1.830 -12.498 -19.559 1.00 89.00 104 ILE A N 1
ATOM 840 C CA . ILE A 1 104 ? 0.692 -13.170 -18.917 1.00 89.00 104 ILE A CA 1
ATOM 841 C C . ILE A 1 104 ? -0.538 -13.132 -19.850 1.00 89.00 104 ILE A C 1
ATOM 843 O O . ILE A 1 104 ? -0.729 -12.130 -20.550 1.00 89.00 104 ILE A O 1
ATOM 847 N N . PRO A 1 105 ? -1.390 -14.182 -19.868 1.00 90.06 105 PRO A N 1
ATOM 848 C CA . PRO A 1 105 ? -2.634 -14.198 -20.641 1.00 90.06 105 PRO A CA 1
ATOM 849 C C . PRO A 1 105 ? -3.520 -12.967 -20.404 1.00 90.06 105 PRO A C 1
ATOM 851 O O . PRO A 1 105 ? -3.700 -12.530 -19.270 1.00 90.06 105 PRO A O 1
ATOM 854 N N . THR A 1 106 ? -4.071 -12.403 -21.483 1.00 93.25 106 THR A N 1
ATOM 855 C CA . THR A 1 106 ? -4.821 -11.129 -21.481 1.00 93.25 106 THR A CA 1
ATOM 856 C C . THR A 1 106 ? -6.081 -11.171 -20.622 1.00 93.25 106 THR A C 1
ATOM 858 O O . THR A 1 106 ? -6.429 -10.179 -19.994 1.00 93.25 106 THR A O 1
ATOM 861 N N . ASP A 1 107 ? -6.744 -12.325 -20.568 1.00 89.94 107 ASP A N 1
ATOM 862 C CA . ASP A 1 107 ? -7.951 -12.568 -19.772 1.00 89.94 107 ASP A CA 1
ATOM 863 C C . ASP A 1 107 ? -7.717 -12.416 -18.263 1.00 89.94 107 ASP A C 1
ATOM 865 O O . ASP A 1 107 ? -8.619 -11.998 -17.543 1.00 89.94 107 ASP A O 1
ATOM 869 N N . TYR A 1 108 ? -6.502 -12.696 -17.793 1.00 88.75 108 TYR A N 1
ATOM 870 C CA . TYR A 1 108 ? -6.083 -12.431 -16.418 1.00 88.75 108 TYR A CA 1
ATOM 871 C C . TYR A 1 108 ? -5.353 -11.089 -16.272 1.00 88.75 108 TYR A C 1
ATOM 873 O O . TYR A 1 108 ? -5.555 -10.360 -15.301 1.00 88.75 108 TYR A O 1
ATOM 881 N N . ARG A 1 109 ? -4.494 -10.751 -17.240 1.00 91.94 109 ARG A N 1
ATOM 882 C CA . ARG A 1 109 ? -3.636 -9.565 -17.198 1.00 91.94 109 ARG A CA 1
ATOM 883 C C . ARG A 1 109 ? -4.443 -8.274 -17.211 1.00 91.94 109 ARG A C 1
ATOM 885 O O . ARG A 1 109 ? -4.126 -7.375 -16.445 1.00 91.94 109 ARG A O 1
ATOM 892 N N . ASP A 1 110 ? -5.449 -8.157 -18.070 1.00 94.69 110 ASP A N 1
ATOM 893 C CA . ASP A 1 110 ? -6.145 -6.884 -18.255 1.00 94.69 110 ASP A CA 1
ATOM 894 C C . ASP A 1 110 ? -6.952 -6.480 -16.995 1.00 94.69 110 ASP A C 1
ATOM 896 O O . ASP A 1 110 ? -6.772 -5.349 -16.539 1.00 94.69 110 ASP A O 1
ATOM 900 N N . PRO A 1 111 ? -7.719 -7.376 -16.332 1.00 94.06 111 PRO A N 1
ATOM 901 C CA . PRO A 1 111 ? -8.325 -7.069 -15.030 1.00 94.06 111 PRO A CA 1
ATOM 902 C C . PRO A 1 111 ? -7.297 -6.749 -13.936 1.00 94.06 111 PRO A C 1
ATOM 904 O O . PRO A 1 111 ? -7.518 -5.860 -13.118 1.00 94.06 111 PRO A O 1
ATOM 907 N N . LEU A 1 112 ? -6.146 -7.431 -13.937 1.00 92.81 112 LEU A N 1
ATOM 908 C CA . LEU A 1 112 ? -5.061 -7.148 -12.997 1.00 92.81 112 LEU A CA 1
ATOM 909 C C . LEU A 1 112 ? -4.468 -5.744 -13.207 1.00 92.81 112 LEU A C 1
ATOM 911 O O . LEU A 1 112 ? -4.183 -5.047 -12.237 1.00 92.81 112 LEU A O 1
ATOM 915 N N . LEU A 1 113 ? -4.297 -5.311 -14.459 1.00 94.06 113 LEU A N 1
ATOM 916 C CA . LEU A 1 113 ? -3.835 -3.958 -14.783 1.00 94.06 113 LEU A CA 1
ATOM 917 C C . LEU A 1 113 ? -4.832 -2.895 -14.318 1.00 94.06 113 LEU A C 1
ATOM 919 O O . LEU A 1 113 ? -4.407 -1.864 -13.801 1.00 94.06 113 LEU A O 1
ATOM 923 N N . THR A 1 114 ? -6.137 -3.148 -14.459 1.00 96.00 114 THR A N 1
ATOM 924 C CA . THR A 1 114 ? -7.181 -2.271 -13.912 1.00 96.00 114 THR A CA 1
ATOM 925 C C . THR A 1 114 ? -7.073 -2.169 -12.394 1.00 96.00 114 THR A C 1
ATOM 927 O O . THR A 1 114 ? -6.975 -1.062 -11.871 1.00 96.00 114 THR A O 1
ATOM 930 N N . ALA A 1 115 ? -6.992 -3.301 -11.695 1.00 94.81 115 ALA A N 1
ATOM 931 C CA . ALA A 1 115 ? -6.868 -3.319 -10.241 1.00 94.81 115 ALA A CA 1
ATOM 932 C C . ALA A 1 115 ? -5.613 -2.578 -9.747 1.00 94.81 115 ALA A C 1
ATOM 934 O O . ALA A 1 115 ? -5.675 -1.791 -8.807 1.00 94.81 115 ALA A O 1
ATOM 935 N N . VAL A 1 116 ? -4.470 -2.752 -10.414 1.00 93.12 116 VAL A N 1
ATOM 936 C CA . VAL A 1 116 ? -3.234 -2.042 -10.052 1.00 93.12 116 VAL A CA 1
ATOM 937 C C . VAL A 1 116 ? -3.292 -0.554 -10.388 1.00 93.12 116 VAL A C 1
ATOM 939 O O . VAL A 1 116 ? -2.727 0.266 -9.662 1.00 93.12 116 VAL A O 1
ATOM 942 N N . HIS A 1 117 ? -3.997 -0.169 -11.450 1.00 95.06 117 HIS A N 1
ATOM 943 C CA . HIS A 1 117 ? -4.253 1.239 -11.722 1.00 95.06 117 HIS A CA 1
ATOM 944 C C . HIS A 1 117 ? -5.046 1.883 -10.575 1.00 95.06 117 HIS A C 1
ATOM 946 O O . HIS A 1 117 ? -4.673 2.963 -10.116 1.00 95.06 117 HIS A O 1
ATOM 952 N N . GLU A 1 118 ? -6.094 1.220 -10.081 1.00 95.31 118 GLU A N 1
ATOM 953 C CA . GLU A 1 118 ? -6.856 1.674 -8.910 1.00 95.31 118 GLU A CA 1
ATOM 954 C C . GLU A 1 118 ? -5.980 1.716 -7.645 1.00 95.31 118 GLU A C 1
ATOM 956 O O . GLU A 1 118 ? -5.987 2.710 -6.913 1.00 95.31 118 GLU A O 1
ATOM 961 N N . GLU A 1 119 ? -5.158 0.683 -7.419 1.00 94.94 119 GLU A N 1
ATOM 962 C CA . GLU A 1 119 ? -4.217 0.617 -6.292 1.00 94.94 119 GLU A CA 1
ATOM 963 C C . GLU A 1 119 ? -3.268 1.822 -6.279 1.00 94.94 119 GLU A C 1
ATOM 965 O O . GLU A 1 119 ? -3.010 2.386 -5.218 1.00 94.94 119 GLU A O 1
ATOM 970 N N . ILE A 1 120 ? -2.770 2.243 -7.444 1.00 95.25 120 ILE A N 1
ATOM 971 C CA . ILE A 1 120 ? -1.784 3.321 -7.556 1.00 95.25 120 ILE A CA 1
ATOM 972 C C . ILE A 1 120 ? -2.463 4.691 -7.622 1.00 95.25 120 ILE A C 1
ATOM 974 O O . ILE A 1 120 ? -2.229 5.554 -6.774 1.00 95.25 120 ILE A O 1
ATOM 978 N N . PHE A 1 121 ? -3.258 4.929 -8.663 1.00 97.12 121 PHE A N 1
ATOM 979 C CA . PHE A 1 121 ? -3.721 6.270 -9.012 1.00 97.12 121 PHE A CA 1
ATOM 980 C C . PHE A 1 121 ? -4.935 6.688 -8.198 1.00 97.12 121 PHE A C 1
ATOM 982 O O . PHE A 1 121 ? -4.962 7.816 -7.699 1.00 97.12 121 PHE A O 1
ATOM 989 N N . ASP A 1 122 ? -5.902 5.792 -8.013 1.00 96.81 122 ASP A N 1
ATOM 990 C CA . ASP A 1 122 ? -7.115 6.135 -7.275 1.00 96.81 122 ASP A CA 1
ATOM 991 C C . ASP A 1 122 ? -6.798 6.266 -5.786 1.00 96.81 122 ASP A C 1
ATOM 993 O O . ASP A 1 122 ? -7.226 7.231 -5.156 1.00 96.81 122 ASP A O 1
ATOM 997 N N . THR A 1 123 ? -5.966 5.379 -5.232 1.00 97.38 123 THR A N 1
ATOM 998 C CA . THR A 1 123 ? -5.466 5.502 -3.853 1.00 97.38 123 THR A CA 1
ATOM 999 C C . THR A 1 123 ? -4.684 6.797 -3.644 1.00 97.38 123 THR A C 1
ATOM 1001 O O . THR A 1 123 ? -4.929 7.505 -2.669 1.00 97.38 123 THR A O 1
ATOM 1004 N N . HIS A 1 124 ? -3.785 7.163 -4.567 1.00 98.00 124 HIS A N 1
ATOM 1005 C CA . HIS A 1 124 ? -3.085 8.448 -4.500 1.00 98.00 124 HIS A CA 1
ATOM 1006 C C . HIS A 1 124 ? -4.070 9.624 -4.532 1.00 98.00 124 HIS A C 1
ATOM 1008 O O . HIS A 1 124 ? -3.965 10.547 -3.724 1.00 98.00 124 HIS A O 1
ATOM 1014 N N . HIS A 1 125 ? -5.041 9.600 -5.448 1.00 97.56 125 HIS A N 1
ATOM 1015 C CA . HIS A 1 125 ? -6.040 10.657 -5.558 1.00 97.56 125 HIS A CA 1
ATOM 1016 C C . HIS A 1 125 ? -6.872 10.792 -4.278 1.00 97.56 125 HIS A C 1
ATOM 1018 O O . HIS A 1 125 ? -7.036 11.909 -3.783 1.00 97.56 125 HIS A O 1
ATOM 1024 N N . ARG A 1 126 ? -7.350 9.678 -3.712 1.00 96.75 126 ARG A N 1
ATOM 1025 C CA . ARG A 1 126 ? -8.082 9.670 -2.440 1.00 96.75 126 ARG A CA 1
ATOM 1026 C C . ARG A 1 126 ? -7.210 10.202 -1.304 1.00 96.75 126 ARG A C 1
ATOM 1028 O O . ARG A 1 126 ? -7.638 11.124 -0.620 1.00 96.75 126 ARG A O 1
ATOM 1035 N N . LEU A 1 127 ? -5.958 9.754 -1.176 1.00 97.31 127 LEU A N 1
ATOM 1036 C CA . LEU A 1 127 ? -5.027 10.273 -0.168 1.00 97.31 127 LEU A CA 1
ATOM 1037 C C . LEU A 1 127 ? -4.820 11.790 -0.285 1.00 97.31 127 LEU A C 1
ATOM 1039 O O . LEU A 1 127 ? -4.840 12.479 0.730 1.00 97.31 127 LEU A O 1
ATOM 1043 N N . MET A 1 128 ? -4.631 12.325 -1.494 1.00 97.19 128 MET A N 1
ATOM 1044 C CA . MET A 1 128 ? -4.458 13.770 -1.691 1.00 97.19 128 MET A CA 1
ATOM 1045 C C . MET A 1 128 ? -5.737 14.545 -1.362 1.00 97.19 128 MET A C 1
ATOM 1047 O O . MET A 1 128 ? -5.677 15.553 -0.661 1.00 97.19 128 MET A O 1
ATOM 1051 N N . THR A 1 129 ? -6.890 14.061 -1.826 1.00 95.44 129 THR A N 1
ATOM 1052 C CA . THR A 1 129 ? -8.196 14.677 -1.556 1.00 95.44 129 THR A CA 1
ATOM 1053 C C . THR A 1 129 ? -8.496 14.692 -0.062 1.00 95.44 129 THR A C 1
ATOM 1055 O O . THR A 1 129 ? -8.867 15.727 0.491 1.00 95.44 129 THR A O 1
ATOM 1058 N N . GLU A 1 130 ? -8.271 13.568 0.616 1.00 93.12 130 GLU A N 1
ATOM 1059 C CA . GLU A 1 130 ? -8.455 13.472 2.056 1.00 93.12 130 GLU A CA 1
ATOM 1060 C C . GLU A 1 130 ? -7.415 14.323 2.810 1.00 93.12 130 GLU A C 1
ATOM 1062 O O . GLU A 1 130 ? -7.768 15.096 3.699 1.00 93.12 130 GLU A O 1
ATOM 1067 N N . GLY A 1 131 ? -6.139 14.277 2.434 1.00 92.81 131 GLY A N 1
ATOM 1068 C CA . GLY A 1 131 ? -5.095 15.091 3.065 1.00 92.81 131 GLY A CA 1
ATOM 1069 C C . GLY A 1 131 ? -5.346 16.601 2.968 1.00 92.81 131 GLY A C 1
ATOM 1070 O O . GLY A 1 131 ? -4.957 17.343 3.865 1.00 92.81 131 GLY A O 1
ATOM 1071 N N . SER A 1 13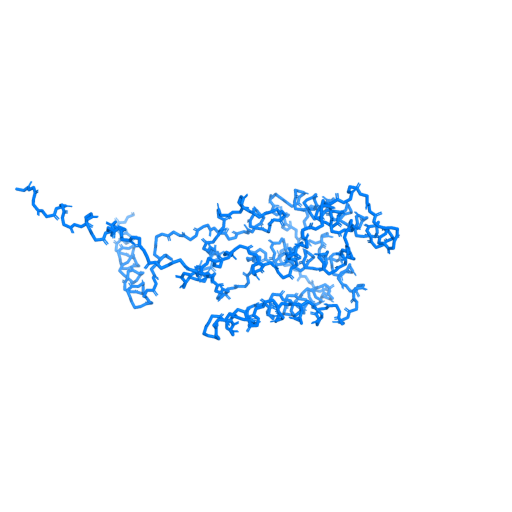2 ? -6.026 17.065 1.915 1.00 91.50 132 SER A N 1
ATOM 1072 C CA . SER A 1 132 ? -6.365 18.482 1.712 1.00 91.50 132 SER A CA 1
ATOM 1073 C C . SER A 1 132 ? -7.725 18.905 2.277 1.00 91.50 132 SER A C 1
ATOM 1075 O O . SER A 1 132 ? -8.053 20.089 2.243 1.00 91.50 132 SER A O 1
ATOM 1077 N N . TYR A 1 133 ? -8.539 17.979 2.782 1.00 89.88 133 TYR A N 1
ATOM 1078 C CA . TYR A 1 133 ? -9.867 18.309 3.294 1.00 89.88 133 TYR A CA 1
ATOM 1079 C C . TYR A 1 133 ? -9.811 18.844 4.735 1.00 89.88 133 TYR A C 1
ATOM 1081 O O . TYR A 1 133 ? -9.451 18.133 5.674 1.00 89.88 133 TYR A O 1
ATOM 1089 N N . GLU A 1 134 ? -10.236 20.099 4.908 1.00 84.50 134 GLU A N 1
ATOM 1090 C CA . GLU A 1 134 ? -10.190 20.835 6.182 1.00 84.50 134 GLU A CA 1
ATOM 1091 C C . GLU A 1 134 ? -11.417 20.608 7.093 1.00 84.50 134 GLU A C 1
ATOM 1093 O O . GLU A 1 134 ? -11.418 21.033 8.248 1.00 84.50 134 GLU A O 1
ATOM 1098 N N . GLY A 1 135 ? -12.469 19.938 6.609 1.00 84.56 135 GLY A N 1
ATOM 1099 C CA . GLY A 1 135 ? -13.709 19.728 7.367 1.00 84.56 135 GLY A CA 1
ATOM 1100 C C . GLY A 1 135 ? -13.633 18.625 8.432 1.00 84.56 135 GLY A C 1
ATOM 1101 O O . GLY A 1 135 ? -12.679 17.847 8.499 1.00 84.56 135 GLY A O 1
ATOM 1102 N N . GLU A 1 136 ? -14.666 18.535 9.275 1.00 80.38 136 GLU A N 1
ATOM 1103 C CA . GLU A 1 136 ? -14.775 17.520 10.335 1.00 80.38 136 GLU A CA 1
ATOM 1104 C C . GLU A 1 136 ? -14.780 16.096 9.756 1.00 80.38 136 GLU A C 1
ATOM 1106 O O . GLU A 1 136 ? -15.407 15.838 8.729 1.00 80.38 136 GLU A O 1
ATOM 1111 N N . ARG A 1 137 ? -14.105 15.149 10.422 1.00 79.56 137 ARG A N 1
ATOM 1112 C CA . ARG A 1 137 ? -14.085 13.741 9.987 1.00 79.56 137 ARG A CA 1
ATOM 1113 C C . ARG A 1 137 ? -14.502 12.848 11.141 1.00 79.56 137 ARG A C 1
ATOM 1115 O O . ARG A 1 137 ? -13.816 12.759 12.155 1.00 79.56 137 ARG A O 1
ATOM 1122 N N . HIS A 1 138 ? -15.569 12.088 10.945 1.00 79.12 138 HIS A N 1
ATOM 1123 C CA . HIS A 1 138 ? -16.131 11.239 11.997 1.00 79.12 138 HIS A CA 1
ATOM 1124 C C . HIS A 1 138 ? -15.207 10.097 12.469 1.00 79.12 138 HIS A C 1
ATOM 1126 O O . HIS A 1 138 ? -15.441 9.538 13.535 1.00 79.12 138 HIS A O 1
ATOM 1132 N N . TRP A 1 139 ? -14.147 9.774 11.721 1.00 79.88 139 TRP A N 1
ATOM 1133 C CA . TRP A 1 139 ? -13.167 8.728 12.046 1.00 79.88 139 TRP A CA 1
ATOM 1134 C C . TRP A 1 139 ? -11.807 9.254 12.545 1.00 79.88 139 TRP A C 1
ATOM 1136 O O . TRP A 1 139 ? -10.917 8.453 12.818 1.00 79.88 139 TRP A O 1
ATOM 1146 N N . ARG A 1 140 ? -11.619 10.580 12.679 1.00 67.94 140 ARG A N 1
ATOM 1147 C CA . ARG A 1 140 ? -10.329 11.235 13.019 1.00 67.94 140 ARG A CA 1
ATOM 1148 C C . ARG A 1 140 ? -9.600 10.583 14.200 1.00 67.94 140 ARG A C 1
ATOM 1150 O O . ARG A 1 140 ? -8.422 10.260 14.104 1.00 67.94 140 ARG A O 1
ATOM 1157 N N . LYS A 1 141 ? -10.328 10.324 15.287 1.00 69.06 141 LYS A N 1
ATOM 1158 C CA . LYS A 1 141 ? -9.770 9.806 16.549 1.00 69.06 141 LYS A CA 1
ATOM 1159 C C . LYS A 1 141 ? -9.804 8.285 16.665 1.00 69.06 141 LYS A C 1
ATOM 1161 O O . LYS A 1 141 ? -9.577 7.745 17.747 1.00 69.06 141 LYS A O 1
ATOM 1166 N N . THR A 1 142 ? -10.128 7.584 15.584 1.00 85.75 142 THR A N 1
ATOM 1167 C CA . THR A 1 142 ? -10.033 6.129 15.567 1.00 85.75 142 THR A CA 1
ATOM 1168 C C . THR A 1 142 ? -8.560 5.749 15.657 1.00 85.75 142 THR A C 1
ATOM 1170 O O . THR A 1 142 ? -7.745 6.191 14.845 1.00 85.75 142 THR A O 1
ATOM 1173 N N . SER A 1 143 ? -8.218 4.952 16.669 1.00 91.94 143 SER A N 1
ATOM 1174 C CA . SER A 1 143 ? -6.867 4.422 16.829 1.00 91.94 143 SER A CA 1
ATOM 1175 C C . SER A 1 143 ? -6.456 3.624 15.598 1.00 91.94 143 SER A C 1
ATOM 1177 O O . SER A 1 143 ? -7.284 2.958 14.972 1.00 91.94 143 SER A O 1
ATOM 1179 N N . LEU A 1 144 ? -5.168 3.677 15.269 1.00 94.06 144 LEU A N 1
ATOM 1180 C CA . LEU A 1 144 ? -4.620 2.825 14.221 1.00 94.06 144 LEU A CA 1
ATOM 1181 C C . LEU A 1 144 ? -4.777 1.358 14.627 1.00 94.06 144 LEU A C 1
ATOM 1183 O O . LEU A 1 144 ? -4.628 1.000 15.799 1.00 94.06 144 LEU A O 1
ATOM 1187 N N . ARG A 1 145 ? -5.097 0.512 13.647 1.00 93.62 145 ARG A N 1
ATOM 1188 C CA . ARG A 1 145 ? -5.193 -0.934 13.850 1.00 93.62 145 ARG A CA 1
ATOM 1189 C C . ARG A 1 145 ? -3.851 -1.491 14.339 1.00 93.62 145 ARG A C 1
ATOM 1191 O O . ARG A 1 145 ? -2.786 -0.975 13.997 1.00 93.62 145 ARG A O 1
ATOM 1198 N N . GLU A 1 146 ? -3.917 -2.571 15.112 1.00 93.50 146 GLU A N 1
ATOM 1199 C CA . GLU A 1 146 ? -2.746 -3.344 15.530 1.00 93.50 146 GLU A CA 1
ATOM 1200 C C . GLU A 1 146 ? -1.849 -3.719 14.332 1.00 93.50 146 GLU A C 1
ATOM 1202 O O . GLU A 1 146 ? -2.323 -3.903 13.205 1.00 93.50 146 GLU A O 1
ATOM 1207 N N . GLY A 1 147 ? -0.539 -3.805 14.572 1.00 94.56 147 GLY A N 1
ATOM 1208 C CA . GLY A 1 147 ? 0.457 -4.123 13.550 1.00 94.56 147 GLY A CA 1
ATOM 1209 C C . GLY A 1 147 ? 1.027 -2.909 12.810 1.00 94.56 147 GLY A C 1
ATOM 1210 O O . GLY A 1 147 ? 1.886 -3.082 11.951 1.00 94.56 147 GLY A O 1
ATOM 1211 N N . PHE A 1 148 ? 0.552 -1.685 13.080 1.00 97.62 148 PHE A N 1
ATOM 1212 C CA . PHE A 1 148 ? 1.034 -0.479 12.391 1.00 97.62 148 PHE A CA 1
ATOM 1213 C C . PHE A 1 148 ? 2.518 -0.177 12.664 1.00 97.62 148 PHE A C 1
ATOM 1215 O O . PHE A 1 148 ? 3.270 0.155 11.749 1.00 97.62 148 PHE A O 1
ATOM 1222 N N . THR A 1 149 ? 2.976 -0.333 13.906 1.00 97.50 149 THR A N 1
ATOM 1223 C CA . THR A 1 149 ? 4.395 -0.156 14.248 1.00 97.50 149 THR A CA 1
ATOM 1224 C C . THR A 1 149 ? 5.263 -1.182 13.514 1.00 97.50 149 THR A C 1
ATOM 1226 O O . THR A 1 149 ? 6.279 -0.835 12.912 1.00 97.50 149 THR A O 1
ATOM 1229 N N . GLU A 1 150 ? 4.828 -2.440 13.483 1.00 97.19 150 GLU A N 1
ATOM 1230 C CA . GLU A 1 150 ? 5.488 -3.529 12.767 1.00 97.19 150 GLU A CA 1
ATOM 1231 C C . GLU A 1 150 ? 5.511 -3.283 11.254 1.00 97.19 150 GLU A C 1
ATOM 1233 O O . GLU A 1 150 ? 6.513 -3.589 10.605 1.00 97.19 150 GLU A O 1
ATOM 1238 N N . TYR A 1 151 ? 4.455 -2.676 10.704 1.00 97.44 151 TYR A N 1
ATOM 1239 C CA . TYR A 1 151 ? 4.401 -2.234 9.313 1.00 97.44 151 TYR A CA 1
ATOM 1240 C C . TYR A 1 151 ? 5.497 -1.205 9.023 1.00 97.44 151 TYR A C 1
ATOM 1242 O O . TYR A 1 151 ? 6.322 -1.423 8.136 1.00 97.44 151 TYR A O 1
ATOM 1250 N N . CYS A 1 152 ? 5.590 -0.133 9.816 1.00 98.38 152 CYS A N 1
ATOM 1251 C CA . CYS A 1 152 ? 6.635 0.886 9.661 1.00 98.38 152 CYS A CA 1
ATOM 1252 C C . CYS A 1 152 ? 8.049 0.284 9.747 1.00 98.38 152 CYS A C 1
ATOM 1254 O O . CYS A 1 152 ? 8.941 0.669 8.986 1.00 98.38 152 CYS A O 1
ATOM 1256 N N . ILE A 1 153 ? 8.271 -0.680 10.646 1.00 97.38 153 ILE A N 1
ATOM 1257 C CA . ILE A 1 153 ? 9.553 -1.392 10.776 1.00 97.38 153 ILE A CA 1
ATOM 1258 C C . ILE A 1 153 ? 9.830 -2.261 9.541 1.00 97.38 153 ILE A C 1
ATOM 1260 O O . ILE A 1 153 ? 10.960 -2.288 9.044 1.00 97.38 153 ILE A O 1
ATOM 1264 N N . MET A 1 154 ? 8.820 -2.970 9.035 1.00 96.25 154 MET A N 1
ATOM 1265 C CA . MET A 1 154 ? 8.928 -3.784 7.824 1.00 96.25 154 MET A CA 1
ATOM 1266 C C . MET A 1 154 ? 9.334 -2.917 6.627 1.00 96.25 154 MET A C 1
ATOM 1268 O O . MET A 1 154 ? 10.310 -3.254 5.954 1.00 96.25 154 MET A O 1
ATOM 1272 N N . VAL A 1 155 ? 8.689 -1.763 6.429 1.00 96.75 155 VAL A N 1
ATOM 1273 C CA . VAL A 1 155 ? 8.998 -0.846 5.321 1.00 96.75 155 VAL A CA 1
ATOM 1274 C C . VAL A 1 155 ? 10.425 -0.299 5.416 1.00 96.75 155 VAL A C 1
ATOM 1276 O O . VAL A 1 155 ? 11.153 -0.270 4.419 1.00 96.75 155 VAL A O 1
ATOM 1279 N N . GLN A 1 156 ? 10.882 0.078 6.615 1.00 97.06 156 GLN A N 1
ATOM 1280 C CA . GLN A 1 156 ? 12.268 0.514 6.836 1.00 97.06 156 GLN A CA 1
ATOM 1281 C C . GLN A 1 156 ? 13.283 -0.580 6.459 1.00 97.06 156 GLN A C 1
ATOM 1283 O O . GLN A 1 156 ? 14.315 -0.295 5.843 1.00 97.06 156 GLN A O 1
ATOM 1288 N N . ARG A 1 157 ? 12.998 -1.849 6.782 1.00 95.31 157 ARG A N 1
ATOM 1289 C CA . ARG A 1 157 ? 13.861 -2.982 6.403 1.00 95.31 157 ARG A CA 1
ATOM 1290 C C . ARG A 1 157 ? 13.829 -3.243 4.897 1.00 95.31 157 ARG A C 1
ATOM 1292 O O . ARG A 1 157 ? 14.889 -3.427 4.297 1.00 95.31 157 ARG A O 1
ATOM 1299 N N . ALA A 1 158 ? 12.645 -3.217 4.289 1.00 93.31 158 ALA A N 1
ATOM 1300 C CA . ALA A 1 158 ? 12.455 -3.437 2.858 1.00 93.31 158 ALA A CA 1
ATOM 1301 C C . ALA A 1 158 ? 13.209 -2.392 2.022 1.00 93.31 158 ALA A C 1
ATOM 1303 O O . ALA A 1 158 ? 13.961 -2.732 1.109 1.00 93.31 158 ALA A O 1
ATOM 1304 N N . THR A 1 159 ? 13.077 -1.114 2.383 1.00 94.38 159 THR A N 1
ATOM 1305 C CA . THR A 1 159 ? 13.739 0.005 1.696 1.00 94.38 159 THR A CA 1
ATOM 1306 C C . THR A 1 159 ? 15.252 0.006 1.907 1.00 94.38 159 THR A C 1
ATOM 1308 O O . THR A 1 159 ? 15.992 0.279 0.964 1.00 94.38 159 THR A O 1
ATOM 1311 N N . THR A 1 160 ? 15.734 -0.402 3.086 1.00 94.38 160 THR A N 1
ATOM 1312 C CA . THR A 1 160 ? 17.173 -0.596 3.333 1.00 94.38 160 THR A CA 1
ATOM 1313 C C . THR A 1 160 ? 17.748 -1.674 2.419 1.00 94.38 160 THR A C 1
ATOM 1315 O O . THR A 1 160 ? 18.718 -1.412 1.712 1.00 94.38 160 THR A O 1
ATOM 1318 N N . ARG A 1 161 ? 17.109 -2.853 2.361 1.00 90.94 161 ARG A N 1
ATOM 1319 C CA . ARG A 1 161 ? 17.534 -3.941 1.468 1.00 90.94 161 ARG A CA 1
ATOM 1320 C C . ARG A 1 161 ? 17.488 -3.504 0.006 1.00 90.94 161 ARG A C 1
ATOM 1322 O O . ARG A 1 161 ? 18.393 -3.797 -0.764 1.00 90.94 161 ARG A O 1
ATOM 1329 N N . LYS A 1 162 ? 16.449 -2.762 -0.380 1.00 88.56 162 LYS A N 1
ATOM 1330 C CA . LYS A 1 162 ? 16.300 -2.244 -1.740 1.00 88.56 162 LYS A CA 1
ATOM 1331 C C . LYS A 1 162 ? 17.447 -1.311 -2.131 1.00 88.56 162 LYS A C 1
ATOM 1333 O O . LYS A 1 162 ? 17.958 -1.441 -3.242 1.00 88.56 162 LYS A O 1
ATOM 1338 N N . ALA A 1 163 ? 17.873 -0.441 -1.216 1.00 90.62 163 ALA A N 1
ATOM 1339 C CA . ALA A 1 163 ? 18.955 0.523 -1.411 1.00 90.62 163 ALA A CA 1
ATOM 1340 C C . ALA A 1 163 ? 20.351 -0.112 -1.587 1.00 90.62 163 ALA A C 1
ATOM 1342 O O . ALA A 1 163 ? 21.291 0.570 -2.004 1.00 90.62 163 ALA A O 1
ATOM 1343 N N . GLU A 1 164 ? 20.508 -1.409 -1.309 1.00 89.50 164 GLU A N 1
ATOM 1344 C CA . GLU A 1 164 ? 21.718 -2.171 -1.654 1.00 89.50 164 GLU A CA 1
ATOM 1345 C C . GLU A 1 164 ? 21.825 -2.445 -3.162 1.00 89.50 164 GLU A C 1
ATOM 1347 O O . GLU A 1 164 ? 22.917 -2.683 -3.676 1.00 89.50 164 GLU A O 1
ATOM 1352 N N . GLU A 1 165 ? 20.705 -2.378 -3.888 1.00 85.06 165 GLU A N 1
ATOM 1353 C CA . GLU A 1 165 ? 20.636 -2.702 -5.314 1.00 85.06 165 GLU A CA 1
ATOM 1354 C C . GLU A 1 165 ? 20.207 -1.513 -6.182 1.00 85.06 165 GLU A C 1
ATOM 1356 O O . GLU A 1 165 ? 20.727 -1.326 -7.285 1.00 85.06 165 GLU A O 1
ATOM 1361 N N . LYS A 1 166 ? 19.193 -0.758 -5.744 1.00 88.50 166 LYS A N 1
ATOM 1362 C CA . LYS A 1 166 ? 18.482 0.258 -6.539 1.00 88.50 166 LYS A CA 1
ATOM 1363 C C . LYS A 1 166 ? 17.888 1.338 -5.638 1.00 88.50 166 LYS A C 1
ATOM 1365 O O . LYS A 1 166 ? 17.748 1.147 -4.438 1.00 88.50 166 LYS A O 1
ATOM 1370 N N . ASP A 1 167 ? 17.450 2.433 -6.246 1.00 88.50 167 ASP A N 1
ATOM 1371 C CA . ASP A 1 167 ? 16.713 3.477 -5.538 1.00 88.50 167 ASP A CA 1
ATOM 1372 C C . ASP A 1 167 ? 15.463 2.895 -4.829 1.00 88.50 167 ASP A C 1
ATOM 1374 O O . ASP A 1 167 ? 14.637 2.244 -5.490 1.00 88.50 167 ASP A O 1
ATOM 1378 N N . PRO A 1 168 ? 15.315 3.086 -3.502 1.00 92.88 168 PRO A N 1
ATOM 1379 C CA . PRO A 1 168 ? 14.161 2.612 -2.742 1.00 92.88 168 PRO A CA 1
ATOM 1380 C C . PRO A 1 168 ? 12.905 3.482 -2.888 1.00 92.88 168 PRO A C 1
ATOM 1382 O O . PRO A 1 168 ? 11.856 3.086 -2.385 1.00 92.88 168 PRO A O 1
ATOM 1385 N N . SER A 1 169 ? 12.967 4.627 -3.573 1.00 92.25 169 SER A N 1
ATOM 1386 C CA . SER A 1 169 ? 11.875 5.614 -3.618 1.00 92.25 169 SER A CA 1
ATOM 1387 C C . SER A 1 169 ? 10.551 5.039 -4.134 1.00 92.25 169 SER A C 1
ATOM 1389 O O . SER A 1 169 ? 9.517 5.209 -3.496 1.00 92.25 169 SER A O 1
ATOM 1391 N N . ILE A 1 170 ? 10.571 4.280 -5.237 1.00 93.44 170 ILE A N 1
ATOM 1392 C CA . ILE A 1 170 ? 9.356 3.644 -5.783 1.00 93.44 170 ILE A CA 1
ATOM 1393 C C . ILE A 1 170 ? 8.752 2.633 -4.794 1.00 93.44 170 ILE A C 1
ATOM 1395 O O . ILE A 1 170 ? 7.535 2.569 -4.647 1.00 93.44 170 ILE A O 1
ATOM 1399 N N . LEU A 1 171 ? 9.599 1.861 -4.105 1.00 93.19 171 LEU A N 1
ATOM 1400 C CA . LEU A 1 171 ? 9.153 0.894 -3.099 1.00 93.19 171 LEU A CA 1
ATOM 1401 C C . LEU A 1 171 ? 8.542 1.606 -1.887 1.00 93.19 171 LEU A C 1
ATOM 1403 O O . LEU A 1 171 ? 7.492 1.203 -1.403 1.00 93.19 171 LEU A O 1
ATOM 1407 N N . SER A 1 172 ? 9.162 2.694 -1.425 1.00 95.50 172 SER A N 1
ATOM 1408 C CA . SER A 1 172 ? 8.616 3.497 -0.328 1.00 95.50 172 SER A CA 1
ATOM 1409 C C . SER A 1 172 ? 7.271 4.127 -0.690 1.00 95.50 172 SER A C 1
ATOM 1411 O O . SER A 1 172 ? 6.355 4.102 0.128 1.00 95.50 172 SER A O 1
ATOM 1413 N N . LEU A 1 173 ? 7.122 4.643 -1.916 1.00 97.06 173 LEU A N 1
ATOM 1414 C CA . LEU A 1 173 ? 5.857 5.203 -2.390 1.00 97.06 173 LEU A CA 1
ATOM 1415 C C . LEU A 1 173 ? 4.745 4.148 -2.422 1.00 97.06 173 LEU A C 1
ATOM 1417 O O . LEU A 1 173 ? 3.647 4.414 -1.943 1.00 97.06 173 LEU A O 1
ATOM 1421 N N . HIS A 1 174 ? 5.032 2.942 -2.918 1.00 96.31 174 HIS A N 1
ATOM 1422 C CA . HIS A 1 174 ? 4.075 1.832 -2.883 1.00 96.31 174 HIS A CA 1
ATOM 1423 C C . HIS A 1 174 ? 3.603 1.522 -1.460 1.00 96.31 174 HIS A C 1
ATOM 1425 O O . HIS A 1 174 ? 2.400 1.513 -1.200 1.00 96.31 174 HIS A O 1
ATOM 1431 N N . TYR A 1 175 ? 4.534 1.378 -0.513 1.00 97.50 175 TYR A N 1
ATOM 1432 C CA . TYR A 1 175 ? 4.183 1.178 0.892 1.00 97.50 175 TYR A CA 1
ATOM 1433 C C . TYR A 1 175 ? 3.436 2.373 1.501 1.00 97.50 175 TYR A C 1
ATOM 1435 O O . TYR A 1 175 ? 2.603 2.190 2.387 1.00 97.50 175 TYR A O 1
ATOM 1443 N N . ALA A 1 176 ? 3.680 3.602 1.056 1.00 98.31 176 ALA A N 1
ATOM 1444 C CA . ALA A 1 176 ? 2.918 4.756 1.524 1.00 98.31 176 ALA A CA 1
ATOM 1445 C C . ALA A 1 176 ? 1.451 4.699 1.051 1.00 98.31 176 ALA A C 1
ATOM 1447 O O . ALA A 1 176 ? 0.540 4.927 1.847 1.00 98.31 176 ALA A O 1
ATOM 1448 N N . LEU A 1 177 ? 1.207 4.318 -0.208 1.00 98.19 177 LEU A N 1
ATOM 1449 C CA . LEU A 1 177 ? -0.149 4.144 -0.743 1.00 98.19 177 LEU A CA 1
ATOM 1450 C C . LEU A 1 177 ? -0.883 2.980 -0.061 1.00 98.19 177 LEU A C 1
ATOM 1452 O O . LEU A 1 177 ? -2.012 3.150 0.399 1.00 98.19 177 LEU A O 1
ATOM 1456 N N . ALA A 1 178 ? -0.218 1.834 0.105 1.00 97.56 178 ALA A N 1
ATOM 1457 C CA . ALA A 1 178 ? -0.779 0.694 0.829 1.00 97.56 178 ALA A CA 1
ATOM 1458 C C . ALA A 1 178 ? -1.070 1.030 2.304 1.00 97.56 178 ALA A C 1
ATOM 1460 O O . ALA A 1 178 ? -2.078 0.594 2.858 1.00 97.56 178 ALA A O 1
ATOM 1461 N N . CYS A 1 179 ? -0.225 1.849 2.941 1.00 98.19 179 CYS A N 1
ATOM 1462 C CA . CYS A 1 179 ? -0.449 2.333 4.304 1.00 98.19 179 CYS A CA 1
ATOM 1463 C C . CYS A 1 179 ? -1.754 3.126 4.409 1.00 98.19 179 CYS A C 1
ATOM 1465 O O . CYS A 1 179 ? -2.548 2.888 5.318 1.00 98.19 179 CYS A O 1
ATOM 1467 N N . TYR A 1 180 ? -2.000 4.031 3.458 1.00 98.12 180 TYR A N 1
ATOM 1468 C CA . TYR A 1 180 ? -3.242 4.795 3.412 1.00 98.12 180 TYR A CA 1
ATOM 1469 C C . TYR A 1 180 ? -4.458 3.870 3.273 1.00 98.12 180 TYR A C 1
ATOM 1471 O O . TYR A 1 180 ? -5.355 3.922 4.117 1.00 98.12 180 TYR A O 1
ATOM 1479 N N . ALA A 1 181 ? -4.447 2.969 2.286 1.00 97.12 181 ALA A N 1
ATOM 1480 C CA . ALA A 1 181 ? -5.543 2.026 2.071 1.00 97.12 181 ALA A CA 1
ATOM 1481 C C . ALA A 1 181 ? -5.822 1.176 3.328 1.00 97.12 181 ALA A C 1
ATOM 1483 O O . ALA A 1 181 ? -6.961 1.081 3.779 1.00 97.12 181 ALA A O 1
ATOM 1484 N N . MET A 1 182 ? -4.785 0.620 3.962 1.00 96.69 182 MET A N 1
ATOM 1485 C CA . MET A 1 182 ? -4.956 -0.331 5.069 1.00 96.69 182 MET A CA 1
ATOM 1486 C C . MET A 1 182 ? -5.197 0.301 6.442 1.00 96.69 182 MET A C 1
ATOM 1488 O O . MET A 1 182 ? -5.922 -0.276 7.252 1.00 96.69 182 MET A O 1
ATOM 1492 N N . TYR A 1 183 ? -4.565 1.436 6.748 1.00 96.94 183 TYR A N 1
ATOM 1493 C CA . TYR A 1 183 ? -4.577 2.019 8.098 1.00 96.94 183 TYR A CA 1
ATOM 1494 C C . TYR A 1 183 ? -5.404 3.297 8.212 1.00 96.94 183 TYR A C 1
ATOM 1496 O O . TYR A 1 183 ? -5.810 3.648 9.320 1.00 96.94 183 TYR A O 1
ATOM 1504 N N . ILE A 1 184 ? -5.684 3.982 7.099 1.00 95.75 184 ILE A N 1
ATOM 1505 C CA . ILE A 1 184 ? -6.589 5.135 7.085 1.00 95.75 184 ILE A CA 1
ATOM 1506 C C . ILE A 1 184 ? -7.974 4.717 6.589 1.00 95.75 184 ILE A C 1
ATOM 1508 O O . ILE A 1 184 ? -8.954 4.967 7.293 1.00 95.75 184 ILE A O 1
ATOM 1512 N N . GLU A 1 185 ? -8.072 4.036 5.444 1.00 94.25 185 GLU A N 1
ATOM 1513 C CA . GLU A 1 185 ? -9.368 3.618 4.878 1.00 94.25 185 GLU A CA 1
ATOM 1514 C C . GLU A 1 185 ? -9.931 2.329 5.512 1.00 94.25 185 GLU A C 1
ATOM 1516 O O . GLU A 1 185 ? -11.097 2.007 5.297 1.00 94.25 185 GLU A O 1
ATOM 1521 N N . ASP A 1 186 ? -9.133 1.602 6.309 1.00 94.06 186 ASP A N 1
ATOM 1522 C CA . ASP A 1 186 ? -9.426 0.228 6.771 1.00 94.06 186 ASP A CA 1
ATOM 1523 C C . ASP A 1 186 ? -9.739 -0.746 5.611 1.00 94.06 186 ASP A C 1
ATOM 1525 O O . ASP A 1 186 ? -10.424 -1.755 5.792 1.00 94.06 186 ASP A O 1
ATOM 1529 N N . GLY A 1 187 ? -9.258 -0.429 4.408 1.00 94.50 187 GLY A N 1
ATOM 1530 C CA . GLY A 1 187 ? -9.451 -1.184 3.177 1.00 94.50 187 GLY A CA 1
ATOM 1531 C C . GLY A 1 187 ? -8.375 -2.249 2.944 1.00 94.50 187 GLY A C 1
ATOM 1532 O O . GLY A 1 187 ? -7.343 -2.274 3.619 1.00 94.50 187 GLY A O 1
ATOM 1533 N N . PRO A 1 188 ? -8.592 -3.164 1.989 1.00 94.88 188 PRO A N 1
ATOM 1534 C CA . PRO A 1 188 ? -7.613 -4.186 1.651 1.00 94.88 188 PRO A CA 1
ATOM 1535 C C . PRO A 1 188 ? -6.369 -3.557 1.004 1.00 94.88 188 PRO A C 1
ATOM 1537 O O . PRO A 1 188 ? -6.445 -2.509 0.368 1.00 94.88 188 PRO A O 1
ATOM 1540 N N . GLY A 1 189 ? -5.215 -4.217 1.144 1.00 90.94 189 GLY A N 1
ATOM 1541 C CA . GLY A 1 189 ? -3.972 -3.772 0.498 1.00 90.94 189 GLY A CA 1
ATOM 1542 C C . GLY A 1 189 ? -4.039 -3.796 -1.034 1.00 90.94 189 GLY A C 1
ATOM 1543 O O . GLY A 1 189 ? -3.396 -2.974 -1.674 1.00 90.94 189 GLY A O 1
ATOM 1544 N N . HIS A 1 190 ? -4.856 -4.692 -1.597 1.00 91.38 190 HIS A N 1
ATOM 1545 C CA . HIS A 1 190 ? -5.206 -4.723 -3.017 1.00 91.38 190 HIS A CA 1
ATOM 1546 C C . HIS A 1 190 ? -6.700 -4.420 -3.184 1.00 91.38 190 HIS A C 1
ATOM 1548 O O . HIS A 1 190 ? -7.485 -4.956 -2.395 1.00 91.38 190 HIS A O 1
ATOM 1554 N N . PRO A 1 191 ? -7.116 -3.622 -4.184 1.00 93.81 191 PRO A N 1
ATOM 1555 C CA . PRO A 1 191 ? -8.521 -3.281 -4.407 1.00 93.81 191 PRO A CA 1
ATOM 1556 C C . PRO A 1 191 ? -9.439 -4.499 -4.561 1.00 93.81 191 PRO A C 1
ATOM 1558 O O . PRO A 1 191 ? -9.007 -5.590 -4.945 1.00 93.81 191 PRO A O 1
ATOM 1561 N N . VAL A 1 192 ? -10.730 -4.307 -4.284 1.00 94.88 192 VAL A N 1
ATOM 1562 C CA . VAL A 1 192 ? -11.767 -5.314 -4.570 1.00 94.88 192 VAL A CA 1
ATOM 1563 C C . VAL A 1 192 ? -11.737 -5.657 -6.064 1.00 94.88 192 VAL A C 1
ATOM 1565 O O . VAL A 1 192 ? -11.397 -4.814 -6.884 1.00 94.88 192 VAL A O 1
ATOM 1568 N N . GLU A 1 193 ? -12.044 -6.905 -6.410 1.00 94.38 193 GLU A N 1
ATOM 1569 C CA . GLU A 1 193 ? -11.906 -7.479 -7.756 1.00 94.38 193 GLU A CA 1
ATOM 1570 C C . GLU A 1 193 ? -10.465 -7.697 -8.247 1.00 94.38 193 GLU A C 1
ATOM 1572 O O . GLU A 1 193 ? -10.288 -8.247 -9.334 1.00 94.38 193 GLU A O 1
ATOM 1577 N N . THR A 1 194 ? -9.425 -7.387 -7.454 1.00 93.88 194 THR A N 1
ATOM 1578 C CA . THR A 1 194 ? -8.045 -7.767 -7.819 1.00 93.88 194 THR A CA 1
ATOM 1579 C C . THR A 1 194 ? -7.968 -9.281 -8.026 1.00 93.88 194 THR A C 1
ATOM 1581 O O . THR A 1 194 ? -8.223 -10.025 -7.070 1.00 93.88 194 THR A O 1
ATOM 1584 N N . PRO A 1 195 ? -7.626 -9.766 -9.235 1.00 90.94 195 PRO A N 1
ATOM 1585 C CA . PRO A 1 195 ? -7.585 -11.191 -9.511 1.00 90.94 195 PRO A CA 1
ATOM 1586 C C . PRO A 1 195 ? -6.306 -11.816 -8.945 1.00 90.94 195 PRO A C 1
ATOM 1588 O O . PRO A 1 195 ? -5.224 -11.234 -8.996 1.00 90.94 195 PRO A O 1
ATOM 1591 N N . PHE A 1 196 ? -6.436 -13.047 -8.464 1.00 87.88 196 PHE A N 1
ATOM 1592 C CA . PHE A 1 196 ? -5.339 -13.912 -8.050 1.00 87.88 196 PHE A CA 1
ATOM 1593 C C . PHE A 1 196 ? -5.307 -15.187 -8.901 1.00 87.88 196 PHE A C 1
ATOM 1595 O O . PHE A 1 196 ? -6.343 -15.625 -9.428 1.00 87.88 196 PHE A O 1
ATOM 1602 N N . PRO A 1 197 ? -4.133 -15.830 -9.042 1.00 79.19 197 PRO A N 1
ATOM 1603 C CA . PRO A 1 197 ? -4.028 -17.088 -9.766 1.00 79.19 197 PRO A CA 1
ATOM 1604 C C . PRO A 1 197 ? -5.013 -18.134 -9.227 1.00 79.19 197 PRO A C 1
ATOM 1606 O O . PRO A 1 197 ? -5.240 -18.253 -8.025 1.00 79.19 197 PRO A O 1
ATOM 1609 N N . GLY A 1 198 ? -5.626 -18.903 -10.131 1.00 77.19 198 GLY A N 1
ATOM 1610 C CA . GLY A 1 198 ? -6.672 -19.869 -9.773 1.00 77.19 198 GLY A CA 1
ATOM 1611 C C . GLY A 1 198 ? -8.107 -19.336 -9.868 1.00 77.19 198 GLY A C 1
ATOM 1612 O O . GLY A 1 198 ? -9.034 -20.082 -9.543 1.00 77.19 198 GLY A O 1
ATOM 1613 N N . GLY A 1 199 ? -8.294 -18.108 -10.365 1.00 82.31 199 GLY A N 1
ATOM 1614 C CA . GLY A 1 199 ? -9.606 -17.548 -10.713 1.00 82.31 199 GLY A CA 1
ATOM 1615 C C . GLY A 1 199 ? -10.404 -17.038 -9.515 1.00 82.31 199 GLY A C 1
ATOM 1616 O O . GLY A 1 199 ? -11.630 -17.017 -9.570 1.00 82.31 199 GLY A O 1
ATOM 1617 N N . LEU A 1 200 ? -9.715 -16.692 -8.430 1.00 88.00 200 LEU A N 1
ATOM 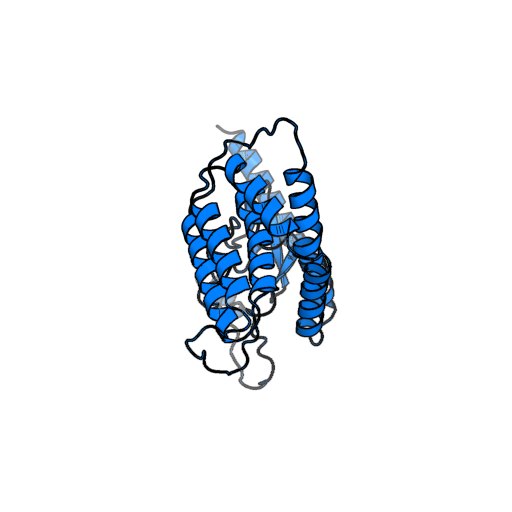1618 C CA . LEU A 1 200 ? -10.291 -16.008 -7.276 1.00 88.00 200 LEU A CA 1
ATOM 1619 C C . LEU A 1 200 ? -9.918 -14.526 -7.347 1.00 88.00 200 LEU A C 1
ATOM 1621 O O . LEU A 1 200 ? -8.932 -14.174 -7.991 1.00 88.00 200 LEU A O 1
ATOM 1625 N N . SER A 1 201 ? -10.669 -13.672 -6.669 1.00 91.31 201 SER A N 1
ATOM 1626 C CA . SER A 1 201 ? -10.374 -12.244 -6.556 1.00 91.31 201 SER A CA 1
ATOM 1627 C C . SER A 1 201 ? -10.549 -11.770 -5.118 1.00 91.31 201 SER A C 1
ATOM 1629 O O . SER A 1 201 ? -11.037 -12.512 -4.263 1.00 91.31 201 SER A O 1
ATOM 1631 N N . VAL A 1 202 ? -10.102 -10.549 -4.827 1.00 92.50 202 VAL A N 1
ATOM 1632 C CA . VAL A 1 202 ? -10.470 -9.878 -3.575 1.00 92.50 202 VAL A CA 1
ATOM 1633 C C . VAL A 1 202 ? -11.968 -9.610 -3.596 1.00 92.50 202 VAL A C 1
ATOM 1635 O O . VAL A 1 202 ? -12.466 -8.962 -4.513 1.00 92.50 202 VAL A O 1
ATOM 1638 N N . GLU A 1 203 ? -12.678 -10.063 -2.571 1.00 93.19 203 GLU A N 1
ATOM 1639 C CA . GLU A 1 203 ? -14.118 -9.850 -2.436 1.00 93.19 203 GLU A CA 1
ATOM 1640 C C . GLU A 1 203 ? -14.429 -8.946 -1.244 1.00 93.19 203 GLU A C 1
ATOM 1642 O O . GLU A 1 203 ? -13.649 -8.836 -0.295 1.00 93.19 203 GLU A O 1
ATOM 1647 N N . GLN A 1 204 ? -15.611 -8.337 -1.265 1.00 93.19 204 GLN A N 1
ATOM 1648 C CA . GLN A 1 204 ? -16.154 -7.584 -0.143 1.00 93.19 204 GLN A CA 1
ATOM 1649 C C . GLN A 1 204 ? -17.570 -8.070 0.178 1.00 93.19 204 GLN A C 1
ATOM 1651 O O . GLN A 1 204 ? -18.438 -8.080 -0.692 1.00 93.19 204 GLN A O 1
ATOM 1656 N N . ASP A 1 205 ? -17.815 -8.417 1.443 1.00 88.50 205 ASP A N 1
ATOM 1657 C CA . ASP A 1 205 ? -19.161 -8.634 1.985 1.00 88.50 205 ASP A CA 1
ATOM 1658 C C . ASP A 1 205 ? -19.399 -7.675 3.157 1.00 88.50 205 ASP A C 1
ATOM 1660 O O . ASP A 1 205 ? -18.761 -7.744 4.214 1.00 88.50 205 ASP A O 1
ATOM 1664 N N . GLY A 1 206 ? -20.289 -6.705 2.945 1.00 88.69 206 GLY A N 1
ATOM 1665 C CA . GLY A 1 206 ? -20.518 -5.613 3.883 1.00 88.69 206 GLY A CA 1
ATOM 1666 C C . GLY A 1 206 ? -19.236 -4.820 4.163 1.00 88.69 206 GLY A C 1
ATOM 1667 O O . GLY A 1 206 ? -18.763 -4.060 3.320 1.00 88.69 206 GLY A O 1
ATOM 1668 N N . ARG A 1 207 ? -18.694 -4.961 5.379 1.00 88.25 207 ARG A N 1
ATOM 1669 C CA . ARG A 1 207 ? -17.456 -4.290 5.828 1.00 88.25 207 ARG A CA 1
ATOM 1670 C C . ARG A 1 207 ? -16.244 -5.224 5.890 1.00 88.25 207 ARG A C 1
ATOM 1672 O O . ARG A 1 207 ? -15.191 -4.801 6.354 1.00 88.25 207 ARG A O 1
ATOM 1679 N N . ILE A 1 208 ? -16.404 -6.486 5.498 1.00 92.69 208 ILE A N 1
ATOM 1680 C CA . ILE A 1 208 ? -15.346 -7.494 5.555 1.00 92.69 208 ILE A CA 1
ATOM 1681 C C . ILE A 1 208 ? -14.789 -7.684 4.149 1.00 92.69 208 ILE A C 1
ATOM 1683 O O . ILE A 1 208 ? -15.546 -7.882 3.199 1.00 92.69 208 ILE A O 1
ATOM 1687 N N . TYR A 1 209 ? -13.465 -7.643 4.037 1.00 94.88 209 TYR A N 1
ATOM 1688 C CA . TYR A 1 209 ? -12.745 -7.954 2.808 1.00 94.88 209 TYR A CA 1
ATOM 1689 C C . TYR A 1 209 ? -12.171 -9.364 2.888 1.00 94.88 209 TYR A C 1
ATOM 1691 O O . TYR A 1 209 ? -11.612 -9.746 3.917 1.00 94.88 209 TYR A O 1
ATOM 1699 N N . TYR A 1 210 ? -12.264 -10.115 1.8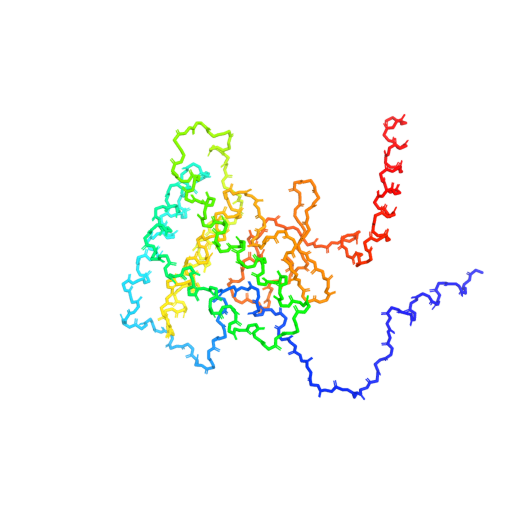00 1.00 94.19 210 TYR A N 1
ATOM 1700 C CA . TYR A 1 210 ? -11.739 -11.469 1.683 1.00 94.19 210 TYR A CA 1
ATOM 1701 C C . TYR A 1 210 ? -10.628 -11.474 0.644 1.00 94.19 210 TYR A C 1
ATOM 1703 O O . TYR A 1 210 ? -10.840 -11.078 -0.498 1.00 94.19 210 TYR A O 1
ATOM 1711 N N . CYS A 1 211 ? -9.437 -11.908 1.045 1.00 92.31 211 CYS A N 1
ATOM 1712 C CA . CYS A 1 211 ? -8.290 -12.039 0.155 1.00 92.31 211 CYS A CA 1
ATOM 1713 C C . CYS A 1 211 ? -7.949 -13.528 -0.020 1.00 92.31 211 CYS A C 1
ATOM 1715 O O . CYS A 1 211 ? -7.877 -14.256 0.980 1.00 92.31 211 CYS A O 1
ATOM 1717 N N . PRO A 1 212 ? -7.760 -14.026 -1.256 1.00 89.62 212 PRO A N 1
ATOM 1718 C CA . PRO A 1 212 ? -7.431 -15.432 -1.500 1.00 89.62 212 PRO A CA 1
ATOM 1719 C C . PRO A 1 212 ? -6.077 -15.870 -0.934 1.00 89.62 212 PRO A C 1
ATOM 1721 O O . PRO A 1 212 ? -5.887 -17.057 -0.685 1.00 89.62 212 PRO A O 1
ATOM 1724 N N . VAL A 1 213 ? -5.155 -14.927 -0.719 1.00 87.12 213 VAL A N 1
ATOM 1725 C CA . VAL A 1 213 ? -3.757 -15.198 -0.341 1.00 87.12 213 VAL A CA 1
ATOM 1726 C C . VAL A 1 213 ? -3.356 -14.594 1.014 1.00 87.12 213 VAL A C 1
ATOM 1728 O O . VAL A 1 213 ? -2.171 -14.441 1.303 1.00 87.12 213 VAL A O 1
ATOM 1731 N N . ARG A 1 214 ? -4.325 -14.225 1.866 1.00 88.88 214 ARG A N 1
ATOM 1732 C CA . ARG A 1 214 ? -4.066 -13.526 3.141 1.00 88.88 214 ARG A CA 1
ATOM 1733 C C . ARG A 1 214 ? -3.106 -14.276 4.070 1.00 88.88 214 ARG A C 1
ATOM 1735 O O . ARG A 1 214 ? -2.263 -13.633 4.700 1.00 88.88 214 ARG A O 1
ATOM 1742 N N . ASP A 1 215 ? -3.255 -15.594 4.148 1.00 86.75 215 ASP A N 1
ATOM 1743 C CA . ASP A 1 215 ? -2.482 -16.480 5.028 1.00 86.75 215 ASP A CA 1
ATOM 1744 C C . ASP A 1 215 ? -1.320 -17.166 4.290 1.00 86.75 215 ASP A C 1
ATOM 1746 O O . ASP A 1 215 ? -0.637 -18.017 4.848 1.00 86.75 215 ASP A O 1
ATOM 1750 N N . HIS A 1 216 ? -1.069 -16.780 3.036 1.00 80.12 216 HIS A N 1
ATOM 1751 C CA . HIS A 1 216 ? -0.021 -17.337 2.177 1.00 80.12 216 HIS A CA 1
ATOM 1752 C C . HIS A 1 216 ? 1.189 -16.389 2.062 1.00 80.12 216 HIS A C 1
ATOM 1754 O O . HIS A 1 216 ? 1.865 -16.335 1.043 1.00 80.12 216 HIS A O 1
ATOM 1760 N N . ALA A 1 217 ? 1.448 -15.602 3.112 1.00 70.75 217 ALA A N 1
ATOM 1761 C CA . ALA A 1 217 ? 2.483 -14.566 3.122 1.00 70.75 217 ALA A CA 1
ATOM 1762 C C . ALA A 1 217 ? 3.915 -15.103 3.306 1.00 70.75 217 ALA A C 1
ATOM 1764 O O . ALA A 1 217 ? 4.872 -14.389 3.006 1.00 70.75 217 ALA A O 1
ATOM 1765 N N . ASP A 1 218 ? 4.059 -16.320 3.837 1.00 62.97 218 ASP A N 1
ATOM 1766 C CA . ASP A 1 218 ? 5.333 -16.857 4.342 1.00 62.97 218 ASP A CA 1
ATOM 1767 C C . ASP A 1 218 ? 6.409 -17.023 3.257 1.00 62.97 218 ASP A C 1
ATOM 1769 O O . ASP A 1 218 ? 7.602 -17.063 3.565 1.00 62.97 218 ASP A O 1
ATOM 1773 N N . ASP A 1 219 ? 6.003 -17.040 1.989 1.00 65.19 219 ASP A N 1
ATOM 1774 C CA . ASP A 1 219 ? 6.891 -17.228 0.845 1.00 65.19 219 ASP A CA 1
ATOM 1775 C C . ASP A 1 219 ? 7.442 -15.903 0.270 1.00 65.19 219 ASP A C 1
ATOM 1777 O O . ASP A 1 219 ? 8.325 -15.922 -0.593 1.00 65.19 219 ASP A O 1
ATOM 1781 N N . VAL A 1 220 ? 6.991 -14.737 0.768 1.00 71.06 220 VAL A N 1
ATOM 1782 C CA . VAL A 1 220 ? 7.352 -13.417 0.215 1.00 71.06 220 VAL A CA 1
ATOM 1783 C C . VAL A 1 220 ? 7.976 -12.495 1.270 1.00 71.06 220 VAL A C 1
ATOM 1785 O O . VAL A 1 220 ? 7.292 -11.985 2.164 1.00 71.06 220 VAL A O 1
ATOM 1788 N N . PRO A 1 221 ? 9.284 -12.188 1.163 1.00 80.75 221 PRO A N 1
ATOM 1789 C CA . PRO A 1 221 ? 9.918 -11.192 2.015 1.00 80.75 221 PRO A CA 1
ATOM 1790 C C . PRO A 1 221 ? 9.240 -9.825 1.880 1.00 80.75 221 PRO A C 1
ATOM 1792 O O . PRO A 1 221 ? 9.080 -9.321 0.774 1.00 80.75 221 PRO A O 1
ATOM 1795 N N . PHE A 1 222 ? 8.933 -9.189 3.014 1.00 88.50 222 PHE A N 1
ATOM 1796 C CA . PHE A 1 222 ? 8.322 -7.850 3.072 1.00 88.50 222 PHE A CA 1
ATOM 1797 C C . PHE A 1 222 ? 6.917 -7.753 2.448 1.00 88.50 222 PHE A C 1
ATOM 1799 O O . PHE A 1 222 ? 6.504 -6.678 2.009 1.00 88.50 222 PHE A O 1
ATOM 1806 N N . ALA A 1 223 ? 6.168 -8.859 2.445 1.00 87.69 223 ALA A N 1
ATOM 1807 C CA . ALA A 1 223 ? 4.782 -8.879 1.995 1.00 87.69 223 ALA A CA 1
ATOM 1808 C C . ALA A 1 223 ? 3.883 -7.907 2.779 1.00 87.69 223 ALA A C 1
ATOM 1810 O O . ALA A 1 223 ? 4.006 -7.752 3.997 1.00 87.69 223 ALA A O 1
ATOM 1811 N N . LEU A 1 224 ? 2.901 -7.327 2.081 1.00 90.62 224 LEU A N 1
ATOM 1812 C CA . LEU A 1 224 ? 1.810 -6.556 2.689 1.00 90.62 224 LEU A CA 1
ATOM 1813 C C . LEU A 1 224 ? 0.796 -7.446 3.419 1.00 90.62 224 LEU A C 1
ATOM 1815 O O . LEU A 1 224 ? 0.141 -6.982 4.351 1.00 90.62 224 LEU A O 1
ATOM 1819 N N . CYS A 1 225 ? 0.667 -8.718 3.016 1.00 90.00 225 CYS A N 1
ATOM 1820 C CA . CYS A 1 225 ? -0.366 -9.638 3.498 1.00 90.00 225 CYS A CA 1
ATOM 1821 C C . CYS A 1 225 ? -0.515 -9.668 5.028 1.00 90.00 225 CYS A C 1
ATOM 1823 O O . CYS A 1 225 ? -1.643 -9.470 5.472 1.00 90.00 225 CYS A O 1
ATOM 1825 N N . PRO A 1 226 ? 0.550 -9.790 5.853 1.00 90.88 226 PRO A N 1
ATOM 1826 C CA . PRO A 1 226 ? 0.432 -9.811 7.317 1.00 90.88 226 PRO A CA 1
ATOM 1827 C C . PRO A 1 226 ? -0.245 -8.569 7.906 1.00 90.88 226 PRO A C 1
ATOM 1829 O O . PRO A 1 226 ? -0.870 -8.646 8.965 1.00 90.88 226 PRO A O 1
ATOM 1832 N N . PHE A 1 227 ? -0.166 -7.447 7.195 1.00 94.00 227 PHE A N 1
ATOM 1833 C CA . PHE A 1 227 ? -0.721 -6.156 7.576 1.00 94.00 227 PHE A CA 1
ATOM 1834 C C . PHE A 1 227 ? -2.050 -5.858 6.884 1.00 94.00 227 PHE A C 1
ATOM 1836 O O . PHE A 1 227 ? -2.689 -4.877 7.230 1.00 94.00 227 PHE A O 1
ATOM 1843 N N . CYS A 1 228 ? -2.515 -6.680 5.949 1.00 93.81 228 CYS A N 1
ATOM 1844 C CA . CYS A 1 228 ? -3.791 -6.453 5.282 1.00 93.81 228 CYS A CA 1
ATOM 1845 C C . CYS A 1 228 ? -4.964 -6.716 6.250 1.00 93.81 228 CYS A C 1
ATOM 1847 O O . CYS A 1 228 ? -4.951 -7.740 6.949 1.00 93.81 228 CYS A O 1
ATOM 1849 N N . PRO A 1 229 ? -5.983 -5.830 6.315 1.00 94.81 229 PRO A N 1
ATOM 1850 C CA . PRO A 1 229 ? -7.178 -6.056 7.130 1.00 94.81 229 PRO A CA 1
ATOM 1851 C C . PRO A 1 229 ? -8.131 -7.093 6.521 1.00 94.81 229 PRO A C 1
ATOM 1853 O O . PRO A 1 229 ? -9.049 -7.539 7.206 1.00 94.81 229 PRO A O 1
ATOM 1856 N N . ALA A 1 230 ? -7.923 -7.491 5.261 1.00 94.06 230 ALA A N 1
ATOM 1857 C CA . ALA A 1 230 ? -8.670 -8.588 4.664 1.00 94.06 230 ALA A CA 1
ATOM 1858 C C . ALA A 1 230 ? -8.425 -9.897 5.424 1.00 94.06 230 ALA A C 1
ATOM 1860 O O . ALA A 1 230 ? -7.329 -10.140 5.935 1.00 94.06 230 ALA A O 1
ATOM 1861 N N . VAL A 1 231 ? -9.441 -10.753 5.459 1.00 94.00 231 VAL A N 1
ATOM 1862 C CA . VAL A 1 231 ? -9.366 -12.100 6.028 1.00 94.00 231 VAL A CA 1
ATOM 1863 C C . VAL A 1 231 ? -9.140 -13.132 4.928 1.00 94.00 231 VAL A C 1
ATOM 1865 O O . VAL A 1 231 ? -9.445 -12.892 3.758 1.00 94.00 231 VAL A O 1
ATOM 1868 N N . GLN A 1 232 ? -8.607 -14.296 5.295 1.00 92.56 232 GLN A N 1
ATOM 1869 C CA . GLN A 1 232 ? -8.433 -15.397 4.355 1.00 92.56 232 GLN A CA 1
ATOM 1870 C C . GLN A 1 232 ? -9.782 -15.849 3.792 1.00 92.56 232 GLN A C 1
ATOM 1872 O O . GLN A 1 232 ? -10.750 -16.092 4.519 1.00 92.56 232 GLN A O 1
ATOM 1877 N N . THR A 1 233 ? -9.830 -15.979 2.469 1.00 87.69 233 THR A N 1
ATOM 1878 C CA . THR A 1 233 ? -11.011 -16.472 1.756 1.00 87.69 233 THR A CA 1
ATOM 1879 C C . THR A 1 233 ? -11.320 -17.900 2.192 1.00 87.69 233 THR A C 1
ATOM 1881 O O . THR A 1 233 ? -10.470 -18.786 2.096 1.00 87.69 233 THR A O 1
ATOM 1884 N N . THR A 1 234 ? -12.545 -18.135 2.664 1.00 83.81 234 THR A N 1
ATOM 1885 C CA . THR A 1 234 ? -13.028 -19.449 3.109 1.00 83.81 234 THR A CA 1
ATOM 1886 C C . THR A 1 234 ? -14.496 -19.657 2.722 1.00 83.81 234 THR A C 1
ATOM 1888 O O . THR A 1 234 ? -15.218 -18.714 2.393 1.00 83.81 234 THR A O 1
ATOM 1891 N N . GLY A 1 235 ? -14.959 -20.911 2.755 1.00 80.56 235 GLY A N 1
ATOM 1892 C CA . GLY A 1 235 ? -16.377 -21.243 2.598 1.00 80.56 235 GLY A CA 1
ATOM 1893 C C . GLY A 1 235 ? -16.971 -20.795 1.259 1.00 80.56 235 GLY A C 1
ATOM 1894 O O . GLY A 1 235 ? -16.462 -21.150 0.198 1.00 80.56 235 GLY A O 1
ATOM 1895 N N . VAL A 1 236 ? -18.068 -20.033 1.317 1.00 70.06 236 VAL A N 1
ATOM 1896 C CA . VAL A 1 236 ? -18.823 -19.573 0.136 1.00 70.06 236 VAL A CA 1
ATOM 1897 C C . VAL A 1 236 ? -17.995 -18.688 -0.801 1.00 70.06 236 VAL A C 1
ATOM 1899 O O . VAL A 1 236 ? -18.235 -18.689 -2.006 1.00 70.06 236 VAL A O 1
ATOM 1902 N N . HIS A 1 237 ? -16.970 -18.017 -0.274 1.00 74.56 237 HIS A N 1
ATOM 1903 C CA . HIS A 1 237 ? -16.061 -17.166 -1.045 1.00 74.56 237 HIS A CA 1
ATOM 1904 C C . HIS A 1 237 ? -15.013 -17.967 -1.841 1.00 74.56 237 HIS A C 1
ATOM 1906 O O . HIS A 1 237 ? -14.336 -17.423 -2.701 1.00 74.56 237 HIS A O 1
ATOM 1912 N N . LEU A 1 238 ? -14.893 -19.284 -1.616 1.00 78.81 238 LEU A N 1
ATOM 1913 C CA . LEU A 1 238 ? -14.086 -20.173 -2.468 1.00 78.81 238 LEU A CA 1
ATOM 1914 C C . LEU A 1 238 ? -14.869 -20.703 -3.684 1.00 78.81 238 LEU A C 1
ATOM 1916 O O . LEU A 1 238 ? -14.302 -21.392 -4.538 1.00 78.81 238 LEU A O 1
ATOM 1920 N N . ILE A 1 239 ? -16.178 -20.437 -3.759 1.00 77.50 239 ILE A N 1
ATOM 1921 C CA . ILE A 1 239 ? -17.034 -20.935 -4.838 1.00 77.50 239 ILE A CA 1
ATOM 1922 C C . ILE A 1 239 ? -16.829 -20.074 -6.080 1.00 77.50 239 ILE A C 1
ATOM 1924 O O . ILE A 1 239 ? -17.219 -18.910 -6.118 1.00 77.50 239 ILE A O 1
ATOM 1928 N N . ARG A 1 240 ? -16.242 -20.692 -7.109 1.00 73.19 240 ARG A N 1
ATOM 1929 C CA . ARG A 1 240 ? -15.892 -20.034 -8.376 1.00 73.19 240 ARG A CA 1
ATOM 1930 C C . ARG A 1 240 ? -17.089 -19.728 -9.266 1.00 73.19 240 ARG A C 1
ATOM 1932 O O . ARG A 1 240 ? -17.042 -18.758 -10.005 1.00 73.19 240 ARG A O 1
ATOM 1939 N N . ASP A 1 241 ? -18.124 -20.572 -9.244 1.00 78.25 241 ASP A N 1
ATOM 1940 C CA . ASP A 1 241 ? -19.332 -20.341 -10.040 1.00 78.25 241 ASP A CA 1
ATOM 1941 C C . ASP A 1 241 ? -20.214 -19.282 -9.357 1.00 78.25 241 ASP A C 1
ATOM 1943 O O . ASP A 1 241 ? -20.768 -19.559 -8.284 1.00 78.25 241 ASP A O 1
ATOM 1947 N N . PRO A 1 242 ? -20.397 -18.091 -9.962 1.00 74.62 242 PRO A N 1
ATOM 1948 C CA . PRO A 1 242 ? -21.209 -17.036 -9.370 1.00 74.62 242 PRO A CA 1
ATOM 1949 C C . PRO A 1 242 ? -22.667 -17.458 -9.159 1.00 74.62 242 PRO A C 1
ATOM 1951 O O . PRO A 1 242 ? -23.304 -16.990 -8.214 1.00 74.62 242 PRO A O 1
ATOM 1954 N N . GLN A 1 243 ? -23.204 -18.347 -10.007 1.00 78.69 243 GLN A N 1
ATOM 1955 C CA . GLN A 1 243 ? -24.593 -18.799 -9.900 1.00 78.69 243 GLN A CA 1
ATOM 1956 C C . GLN A 1 243 ? -24.785 -19.713 -8.693 1.00 78.69 243 GLN A C 1
ATOM 1958 O O . GLN A 1 243 ? -25.692 -19.492 -7.885 1.00 78.69 243 GLN A O 1
ATOM 1963 N N . GLU A 1 244 ? -23.910 -20.706 -8.531 1.00 81.50 244 GLU A N 1
ATOM 1964 C CA . GLU A 1 244 ? -23.930 -21.587 -7.366 1.00 81.50 244 GLU A CA 1
ATOM 1965 C C . GLU A 1 244 ? -23.670 -20.819 -6.065 1.00 81.50 244 GLU A C 1
ATOM 1967 O O . GLU A 1 244 ? -24.368 -21.028 -5.068 1.00 81.50 244 GLU A O 1
ATOM 1972 N N . ARG A 1 245 ? -22.734 -19.865 -6.085 1.00 78.94 245 ARG A N 1
ATOM 1973 C CA . ARG A 1 245 ? -22.461 -18.983 -4.946 1.00 78.94 245 ARG A CA 1
ATOM 1974 C C . ARG A 1 245 ? -23.700 -18.185 -4.538 1.00 78.94 245 ARG A C 1
ATOM 1976 O O . ARG A 1 245 ? -24.100 -18.235 -3.375 1.00 78.94 245 ARG A O 1
ATOM 1983 N N . ALA A 1 246 ? -24.355 -17.524 -5.494 1.00 79.38 246 ALA A N 1
ATOM 1984 C CA . ALA A 1 246 ? -25.579 -16.764 -5.247 1.00 79.38 246 ALA A CA 1
ATOM 1985 C C . ALA A 1 246 ? -26.716 -17.656 -4.723 1.00 79.38 246 ALA A C 1
ATOM 1987 O O . ALA A 1 246 ? -27.485 -17.245 -3.851 1.00 79.38 246 ALA A O 1
ATOM 1988 N N . ARG A 1 247 ? -26.814 -18.901 -5.210 1.00 82.62 247 ARG A N 1
ATOM 1989 C CA . ARG A 1 247 ? -27.796 -19.882 -4.730 1.00 82.62 247 ARG A CA 1
ATOM 1990 C C . ARG A 1 247 ? -27.561 -20.244 -3.264 1.00 82.62 247 ARG A C 1
ATOM 1992 O O . ARG A 1 247 ? -28.518 -20.254 -2.491 1.00 82.62 247 ARG A O 1
ATOM 1999 N N . ILE A 1 248 ? -26.314 -20.508 -2.875 1.00 79.31 248 ILE A N 1
ATOM 2000 C CA . ILE A 1 248 ? -25.945 -20.852 -1.494 1.00 79.31 248 ILE A CA 1
ATOM 2001 C C . ILE A 1 248 ? -26.135 -19.656 -0.560 1.00 79.31 248 ILE A C 1
ATOM 2003 O O . ILE A 1 248 ? -26.734 -19.818 0.500 1.00 79.31 248 ILE A O 1
ATOM 2007 N N . GLN A 1 249 ? -25.715 -18.453 -0.961 1.00 81.31 249 GLN A N 1
ATOM 2008 C CA . GLN A 1 249 ? -25.937 -17.229 -0.181 1.00 81.31 249 GLN A CA 1
ATOM 2009 C C . GLN A 1 249 ? -27.429 -16.957 0.028 1.00 81.31 249 GLN A C 1
ATOM 2011 O O . GLN A 1 249 ? -27.863 -16.685 1.146 1.00 81.31 249 GLN A O 1
ATOM 2016 N N . LYS A 1 250 ? -28.239 -17.098 -1.030 1.00 83.31 250 LYS A N 1
ATOM 2017 C CA . LYS A 1 250 ? -29.694 -16.951 -0.939 1.00 83.31 250 LYS A CA 1
ATOM 2018 C C . LYS A 1 250 ? -30.308 -17.991 -0.005 1.00 83.31 250 LYS A C 1
ATOM 2020 O O . LYS A 1 250 ? -31.174 -17.639 0.791 1.00 83.31 250 LYS A O 1
ATOM 2025 N N . GLN A 1 251 ? -29.868 -19.247 -0.080 1.00 81.56 251 GLN A N 1
ATOM 2026 C CA . GLN A 1 251 ? -30.350 -20.297 0.816 1.00 81.56 251 GLN A CA 1
ATOM 2027 C C . GLN A 1 251 ? -29.971 -20.005 2.273 1.00 81.56 251 GLN A C 1
ATOM 2029 O O . GLN A 1 251 ? -30.842 -20.039 3.132 1.00 81.56 251 GLN A O 1
ATOM 2034 N N . ALA A 1 252 ? -28.722 -19.618 2.542 1.00 76.94 252 ALA A N 1
ATOM 2035 C CA . ALA A 1 252 ? -28.264 -19.256 3.882 1.00 76.94 252 ALA A CA 1
ATOM 2036 C C . ALA A 1 252 ? -29.011 -18.037 4.450 1.00 76.94 252 ALA A C 1
ATOM 2038 O O . ALA A 1 252 ? -29.360 -18.022 5.629 1.00 76.94 252 ALA A O 1
ATOM 2039 N N . TYR A 1 253 ? -29.307 -17.031 3.616 1.00 79.81 253 TYR A N 1
ATOM 2040 C CA . TYR A 1 253 ? -30.147 -15.896 4.005 1.00 79.81 253 TYR A CA 1
ATOM 2041 C C . TYR A 1 253 ? -31.553 -16.351 4.401 1.00 79.81 253 TYR A C 1
ATOM 2043 O O . TYR A 1 253 ? -32.059 -15.936 5.440 1.00 79.81 253 TYR A O 1
ATOM 2051 N N . ILE A 1 254 ? -32.172 -17.221 3.598 1.00 81.75 254 ILE A N 1
ATOM 2052 C CA . ILE A 1 254 ? -33.497 -17.780 3.886 1.00 81.75 254 ILE A CA 1
ATOM 2053 C C . ILE A 1 254 ? -33.467 -18.569 5.201 1.00 81.75 254 ILE A C 1
ATOM 2055 O O . ILE A 1 254 ? -34.314 -18.345 6.065 1.00 81.75 254 ILE A O 1
ATOM 2059 N N . ASP A 1 255 ? -32.476 -19.437 5.385 1.00 76.94 255 ASP A N 1
ATOM 2060 C CA . ASP A 1 255 ? -32.338 -20.265 6.583 1.00 76.94 255 ASP A CA 1
ATOM 2061 C C . ASP A 1 255 ? -32.152 -19.394 7.841 1.00 76.94 255 ASP A C 1
ATOM 2063 O O . ASP A 1 255 ? -32.841 -19.605 8.841 1.00 76.94 255 ASP A O 1
ATOM 2067 N N . ASN A 1 256 ? -31.314 -18.351 7.769 1.00 74.31 256 ASN A N 1
ATOM 2068 C CA . ASN A 1 256 ? -31.111 -17.386 8.857 1.00 74.31 256 ASN A CA 1
ATOM 2069 C C . ASN A 1 256 ? -32.329 -16.486 9.114 1.00 74.31 256 ASN A C 1
ATOM 2071 O O . ASN A 1 256 ? -32.583 -16.071 10.246 1.00 74.31 256 ASN A O 1
ATOM 2075 N N . TYR A 1 257 ? -33.102 -16.164 8.078 1.00 70.88 257 TYR A N 1
ATOM 2076 C CA . TYR A 1 257 ? -34.343 -15.410 8.231 1.00 70.88 257 TYR A CA 1
ATOM 2077 C C . TYR A 1 257 ? -35.375 -16.217 9.031 1.00 70.88 257 TYR A C 1
ATOM 2079 O O . TYR A 1 257 ? -36.051 -15.677 9.907 1.00 70.88 257 TYR A O 1
ATOM 2087 N N . PHE A 1 258 ? -35.462 -17.528 8.785 1.00 61.22 258 PHE A N 1
ATOM 2088 C CA . PHE A 1 258 ? -36.379 -18.410 9.508 1.00 61.22 258 PHE A CA 1
ATOM 2089 C C . PHE A 1 258 ? -35.941 -18.728 10.943 1.00 61.22 258 PHE A C 1
ATOM 2091 O O . PHE A 1 258 ? -36.809 -18.981 11.783 1.00 61.22 258 PHE A O 1
ATOM 2098 N N . THR A 1 259 ? -34.643 -18.693 11.255 1.00 59.09 259 THR A N 1
ATOM 2099 C CA . THR A 1 259 ? -34.153 -18.873 12.632 1.00 59.09 259 THR A CA 1
ATOM 2100 C C . THR A 1 259 ? -34.318 -17.609 13.478 1.00 59.09 259 THR A C 1
ATOM 2102 O O . THR A 1 259 ? -34.771 -17.716 14.614 1.00 59.09 259 THR A O 1
ATOM 2105 N N . ASN A 1 260 ? -34.084 -16.414 12.922 1.00 56.81 260 ASN A N 1
ATOM 2106 C CA . ASN A 1 260 ? -34.222 -15.143 13.655 1.00 56.81 260 ASN A CA 1
ATOM 2107 C C . ASN A 1 260 ? -35.672 -14.773 14.029 1.00 56.81 260 ASN A C 1
ATOM 2109 O O . ASN A 1 260 ? -35.888 -13.992 14.949 1.00 56.81 260 ASN A O 1
ATOM 2113 N N . PHE A 1 261 ? -36.682 -15.333 13.355 1.00 55.62 261 PHE A N 1
ATOM 2114 C CA . PHE A 1 261 ? -38.097 -15.111 13.696 1.00 55.62 261 PHE A CA 1
ATOM 2115 C C . PHE A 1 261 ? -38.665 -16.109 14.723 1.00 55.62 261 PHE A C 1
ATOM 2117 O O . PHE A 1 261 ? -39.849 -16.026 15.058 1.00 55.62 261 PHE A O 1
ATOM 2124 N N . LYS A 1 262 ? -37.857 -17.051 15.233 1.00 47.34 262 LYS A N 1
ATOM 2125 C CA . LYS A 1 262 ? -38.302 -18.072 16.199 1.00 47.34 262 LYS A CA 1
ATOM 2126 C C . LYS A 1 262 ? -37.645 -18.019 17.586 1.00 47.34 262 LYS A C 1
ATOM 2128 O O . LYS A 1 262 ? -37.800 -18.985 18.334 1.00 47.34 262 LYS A O 1
ATOM 2133 N N . GLY A 1 263 ? -37.060 -16.884 17.973 1.00 43.12 263 GLY A N 1
ATOM 2134 C CA . GLY A 1 263 ? -36.678 -16.591 19.364 1.00 43.12 263 GLY A CA 1
ATOM 2135 C C . GLY A 1 263 ? -35.255 -16.102 19.505 1.00 43.12 263 GLY A C 1
ATOM 2136 O O . GLY A 1 263 ? -34.348 -16.930 19.286 1.00 43.12 263 GLY A O 1
#

pLDDT: mean 80.75, std 21.33, range [26.45, 98.38]